Protein AF-D9WMH9-F1 (afdb_monomer)

InterPro domains:
  IPR032675 Leucine-rich repeat domain superfamily [G3DSA:3.80.10.10] (22-137)

Solvent-accessible surface area (backbone atoms only — not comparable to full-atom values): 10742 Å² total; per-residue (Å²): 110,33,69,35,52,49,50,37,50,20,68,75,73,72,50,70,82,86,78,54,70,74,60,33,52,64,37,34,67,50,64,32,57,57,23,68,55,63,50,58,56,75,61,34,38,43,22,29,35,42,38,38,34,18,24,47,33,49,44,64,65,78,30,63,56,23,66,52,26,29,36,42,36,42,31,16,14,39,26,39,44,57,63,39,52,55,47,29,83,41,32,31,36,42,32,44,29,30,17,50,33,32,62,56,65,47,58,79,64,32,91,55,46,43,36,38,34,46,28,15,25,41,49,32,68,60,30,60,71,46,44,48,56,52,40,42,77,73,63,23,48,72,46,61,51,54,72,69,41,32,50,50,15,38,50,35,44,76,73,72,38,79,41,18,30,38,80,57,91,95,45,36,33,41,37,48,30,7,48,89,86,36,91,52,22,83,51,88,56,42,77,49,52,70,68,58,53,55,48,35,64,74,76,40,56,69,57,67,65,65,72,108

Nearest PDB structures (foldseek):
  2wqu-assembly1_A  TM=7.001E-01  e=1.161E-07  Listeria monocytogenes EGD-e
  1h6u-assembly1_A-2  TM=6.706E-01  e=3.200E-07  Listeria monocytogenes
  4aw4-assembly1_A  TM=6.625E-01  e=1.308E-06  Listeria monocytogenes EGD-e
  8h64-assembly2_C  TM=4.748E-01  e=3.245E-05  Listeria monocytogenes EGD-e
  2omu-assembly1_A  TM=3.855E-01  e=2.448E-05  Listeria monocytogenes EGD-e

Organism: NCBI:txid457427

Mean predicted aligned error: 3.15 Å

Secondary structure (DSSP, 8-state):
--HHHHHHHHHHHSSPSPPPHHHHTT--EEEEES-SS-TTGGG-TT-SEEEEES-S-SBPPP-TT-TT--EEEEESS---B-GGGGG-TT--EEE--SS-----GGGGG-TT--EEE-TT----HHIIIIIHHHHHHTT-EEE---HHHHHHHHHHHHTT---EEEEETTEEEEE--STTS-S-TTS--EE--HHHHHHHHHH-HHHHHTT-

Radius of gyration: 17.73 Å; Cα contacts (8 Å, |Δi|>4): 485; chains: 1; bounding box: 48×27×47 Å

pLDDT: mean 95.57, std 3.72, range [78.12, 98.88]

Foldseek 3Di:
DWPQQQVQLCVQQVHGDDDDLVSLCPDQETAGELTADDPPVLSNQNHQYYAYEQYNDLEDDQQLSHQNHAEYAHALAQHAYDLSLLNHQRHAYYHHAWYAHADPVSCVNHPRHAEYEHEQYLHHCCCPVPVQVVCVVVNHHYHYADPLQNVLSVLCVVVVHRWGWGDDPPFIWIFNGHDPPHSHRVPDTDTDHSVRSVVCSPPPSPVVVVSD

Sequence (212 aa):
MEPAIAEAITLEVGHPAPFRDEELDSIMDLVVHHARGSSGLERCKSLRILILSGHGSNKIPDLGGFPALESLTVSDSDVRDIGAVRTAPSLLVLSVERNLVADISPTLECARLTLLDVRGNPLSDMSYREVIPELRDKGVDVQASEEREWALTRALHAAGLPFSYYQYGDHHRLSRPGLTRTDTPEGGHIKITPQELEHLLVTSPSDIEALF

Structure (mmCIF, N/CA/C/O backbone):
data_AF-D9WMH9-F1
#
_entry.id   AF-D9WMH9-F1
#
loop_
_atom_site.group_PDB
_atom_site.id
_atom_site.type_symbol
_atom_site.label_atom_id
_atom_site.label_alt_id
_atom_site.label_comp_id
_atom_site.label_asym_id
_atom_site.label_entity_id
_atom_site.label_seq_id
_atom_site.pdbx_PDB_ins_code
_atom_site.Cartn_x
_atom_site.Cartn_y
_atom_site.Cartn_z
_atom_site.occupancy
_atom_site.B_iso_or_equiv
_atom_site.auth_seq_id
_atom_site.auth_comp_id
_atom_site.auth_asym_id
_atom_site.auth_atom_id
_atom_site.pdbx_PDB_model_num
ATOM 1 N N . MET A 1 1 ? 19.164 11.288 -8.120 1.00 88.38 1 MET A N 1
ATOM 2 C CA . MET A 1 1 ? 18.773 9.930 -7.711 1.00 88.38 1 MET A CA 1
ATOM 3 C C . MET A 1 1 ? 18.679 9.930 -6.207 1.00 88.38 1 MET A C 1
ATOM 5 O O . MET A 1 1 ? 19.516 10.553 -5.562 1.00 88.38 1 MET A O 1
ATOM 9 N N . GLU A 1 2 ? 17.628 9.331 -5.680 1.00 93.88 2 GLU A N 1
ATOM 10 C CA . GLU A 1 2 ? 17.385 9.244 -4.246 1.00 93.88 2 GLU A CA 1
ATOM 11 C C . GLU A 1 2 ? 18.371 8.238 -3.604 1.00 93.88 2 GLU A C 1
ATOM 13 O O . GLU A 1 2 ? 18.717 7.255 -4.267 1.00 93.88 2 GLU A O 1
ATOM 18 N N . PRO A 1 3 ? 18.895 8.491 -2.385 1.00 95.69 3 PRO A N 1
ATOM 19 C CA . PRO A 1 3 ? 19.952 7.661 -1.800 1.00 95.69 3 PRO A CA 1
ATOM 20 C C . PRO A 1 3 ? 19.593 6.188 -1.590 1.00 95.69 3 PRO A C 1
ATOM 22 O O . PRO A 1 3 ? 20.404 5.336 -1.939 1.00 95.69 3 PRO A O 1
ATOM 25 N N . ALA A 1 4 ? 18.401 5.877 -1.077 1.00 95.81 4 ALA A N 1
ATOM 26 C CA . ALA A 1 4 ? 17.983 4.496 -0.849 1.00 95.81 4 ALA A CA 1
ATOM 27 C C . ALA A 1 4 ? 17.737 3.749 -2.168 1.00 95.81 4 ALA A C 1
ATOM 29 O O . ALA A 1 4 ? 18.060 2.570 -2.284 1.00 95.81 4 ALA A O 1
ATOM 30 N N . ILE A 1 5 ? 17.245 4.438 -3.203 1.00 96.88 5 ILE A N 1
ATOM 31 C CA . ILE A 1 5 ? 17.167 3.877 -4.561 1.00 96.88 5 ILE A CA 1
ATOM 32 C C . ILE A 1 5 ? 18.572 3.582 -5.106 1.00 96.88 5 ILE A C 1
ATOM 34 O O . ILE A 1 5 ? 18.798 2.519 -5.679 1.00 96.88 5 ILE A O 1
ATOM 38 N N . ALA A 1 6 ? 19.534 4.493 -4.924 1.00 97.50 6 ALA A N 1
ATOM 39 C CA . ALA A 1 6 ? 20.914 4.267 -5.357 1.00 97.50 6 ALA A CA 1
ATOM 40 C C . ALA A 1 6 ? 21.578 3.106 -4.599 1.00 97.50 6 ALA A C 1
ATOM 42 O O . ALA A 1 6 ? 22.341 2.346 -5.195 1.00 97.50 6 ALA 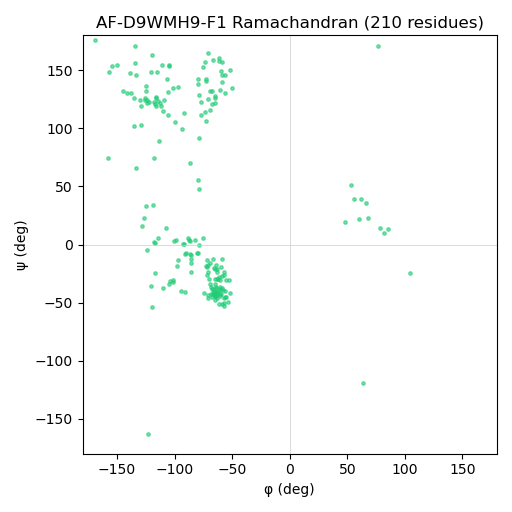A O 1
ATOM 43 N N . GLU A 1 7 ? 21.291 2.957 -3.308 1.00 97.62 7 GLU A N 1
ATOM 44 C CA . GLU A 1 7 ? 21.750 1.835 -2.489 1.00 97.62 7 GLU A CA 1
ATOM 45 C C . GLU A 1 7 ? 21.149 0.510 -2.967 1.00 97.62 7 GLU A C 1
ATOM 47 O O . GLU A 1 7 ? 21.897 -0.430 -3.223 1.00 97.62 7 GLU A O 1
ATOM 52 N N . ALA A 1 8 ? 19.834 0.458 -3.195 1.00 97.81 8 ALA A N 1
ATOM 53 C CA . ALA A 1 8 ? 19.166 -0.722 -3.740 1.00 97.81 8 ALA A CA 1
ATOM 54 C C . ALA A 1 8 ? 19.763 -1.138 -5.094 1.00 97.81 8 ALA A C 1
ATOM 56 O O . ALA A 1 8 ? 20.119 -2.296 -5.288 1.00 97.81 8 ALA A O 1
ATOM 57 N N . ILE A 1 9 ? 19.983 -0.182 -6.004 1.00 98.00 9 ILE A N 1
ATOM 58 C CA . ILE A 1 9 ? 20.642 -0.456 -7.290 1.00 98.00 9 ILE A CA 1
ATOM 59 C C . ILE A 1 9 ? 22.083 -0.939 -7.080 1.00 98.00 9 ILE A C 1
ATOM 61 O O . ILE A 1 9 ? 22.516 -1.863 -7.757 1.00 98.00 9 ILE A O 1
ATOM 65 N N . THR A 1 10 ? 22.826 -0.352 -6.137 1.00 97.81 10 THR A N 1
ATOM 66 C CA . THR A 1 10 ? 24.204 -0.771 -5.818 1.00 97.81 10 THR A CA 1
ATOM 67 C C . THR A 1 10 ? 24.263 -2.236 -5.386 1.00 97.81 10 THR A C 1
ATOM 69 O O . THR A 1 10 ? 25.208 -2.933 -5.752 1.00 97.81 10 THR A O 1
ATOM 72 N N . LEU A 1 11 ? 23.264 -2.710 -4.634 1.00 97.06 11 LEU A N 1
ATOM 73 C CA . LEU A 1 11 ? 23.158 -4.114 -4.231 1.00 97.06 11 LEU A CA 1
ATOM 74 C C . LEU A 1 11 ? 22.899 -5.038 -5.428 1.00 97.06 11 LEU A C 1
ATOM 76 O O . LEU A 1 11 ? 23.500 -6.108 -5.491 1.00 97.06 11 LEU A O 1
ATOM 80 N N . GLU A 1 12 ? 22.081 -4.606 -6.390 1.00 96.88 12 GLU A N 1
ATOM 81 C CA . GLU A 1 12 ? 21.788 -5.372 -7.610 1.00 96.88 12 GLU A CA 1
ATOM 82 C C . GLU A 1 12 ? 22.985 -5.438 -8.574 1.00 96.88 12 GLU A C 1
ATOM 84 O O . GLU A 1 12 ? 23.299 -6.497 -9.118 1.00 96.88 12 GLU A O 1
ATOM 89 N N . VAL A 1 13 ? 23.689 -4.319 -8.785 1.00 96.75 13 VAL A N 1
ATOM 90 C CA . VAL A 1 13 ? 24.751 -4.218 -9.811 1.00 96.75 13 VAL A CA 1
ATOM 91 C C . VAL A 1 13 ? 26.167 -4.428 -9.260 1.00 96.75 13 VAL A C 1
ATOM 93 O O . VAL A 1 13 ? 27.114 -4.622 -10.022 1.00 96.75 13 VAL A O 1
ATOM 96 N N . GLY A 1 14 ? 26.340 -4.401 -7.936 1.00 97.31 14 GLY A N 1
ATOM 97 C CA . GLY A 1 14 ? 27.600 -4.709 -7.250 1.00 97.31 14 GLY A CA 1
ATOM 98 C C . GLY A 1 14 ? 28.625 -3.570 -7.188 1.00 97.31 14 GLY A C 1
ATOM 99 O O . GLY A 1 14 ? 29.767 -3.801 -6.786 1.00 97.31 14 GLY A O 1
ATOM 100 N N . HIS A 1 15 ? 28.260 -2.345 -7.568 1.00 97.38 15 HIS A N 1
ATOM 101 C CA . HIS A 1 15 ? 29.116 -1.163 -7.429 1.00 97.38 15 HIS A CA 1
ATOM 102 C C . HIS A 1 15 ? 28.282 0.107 -7.219 1.00 97.38 15 HIS A C 1
ATOM 104 O O . HIS A 1 15 ? 27.135 0.148 -7.652 1.00 97.38 15 HIS A O 1
ATOM 110 N N . PRO A 1 16 ? 28.825 1.157 -6.572 1.00 97.00 16 PRO A N 1
ATOM 111 C CA . PRO A 1 16 ? 28.112 2.420 -6.419 1.00 97.00 16 PRO A CA 1
ATOM 112 C C . PRO A 1 16 ? 28.006 3.180 -7.748 1.00 97.00 16 PRO A C 1
ATOM 114 O O . PRO A 1 16 ? 28.741 2.911 -8.702 1.00 97.00 16 PRO A O 1
ATOM 117 N N . ALA A 1 17 ? 27.122 4.179 -7.785 1.00 94.06 17 ALA A N 1
ATOM 118 C CA . ALA A 1 17 ? 26.951 5.081 -8.923 1.00 94.06 17 ALA A CA 1
ATOM 119 C C . ALA A 1 17 ? 28.289 5.716 -9.388 1.00 94.06 17 ALA A C 1
ATOM 121 O O . ALA A 1 17 ? 29.163 5.981 -8.555 1.00 94.06 17 ALA A O 1
ATOM 122 N N . PRO A 1 18 ? 28.447 6.050 -10.686 1.00 96.44 18 PRO A N 1
ATOM 123 C CA . PRO A 1 18 ? 27.419 6.086 -11.732 1.00 96.44 18 PRO A CA 1
ATOM 124 C C . PRO A 1 18 ? 27.065 4.709 -12.315 1.00 96.44 18 PRO A C 1
ATOM 126 O O . PRO A 1 18 ? 27.942 3.886 -12.547 1.00 96.44 18 PRO A O 1
ATOM 129 N N . PHE A 1 19 ? 25.776 4.510 -12.602 1.00 97.00 19 PHE A N 1
ATOM 130 C CA . PHE A 1 19 ? 25.240 3.309 -13.257 1.00 97.00 19 PHE A CA 1
ATOM 131 C C . PHE A 1 19 ? 25.069 3.536 -14.759 1.00 97.00 19 PHE A C 1
ATOM 133 O O . PHE A 1 19 ? 24.546 4.584 -15.175 1.00 97.00 19 PHE A O 1
ATOM 140 N N . ARG A 1 20 ? 25.478 2.548 -15.552 1.00 96.94 20 ARG A N 1
ATOM 141 C CA . ARG A 1 20 ? 25.273 2.491 -17.002 1.00 96.94 20 ARG A CA 1
ATOM 142 C C . ARG A 1 20 ? 23.827 2.123 -17.315 1.00 96.94 20 ARG A C 1
ATOM 144 O O . ARG A 1 20 ? 23.169 1.448 -16.529 1.00 96.94 20 ARG A O 1
ATOM 151 N N . ASP A 1 21 ? 23.330 2.556 -18.467 1.00 96.12 21 ASP A N 1
ATOM 152 C CA . ASP A 1 21 ? 21.940 2.282 -18.841 1.00 96.12 21 ASP A CA 1
ATOM 153 C C . ASP A 1 21 ? 21.704 0.777 -19.044 1.00 96.12 21 ASP A C 1
ATOM 155 O O . ASP A 1 21 ? 20.674 0.273 -18.615 1.00 96.12 21 ASP A O 1
ATOM 159 N N . GLU A 1 22 ? 22.694 0.028 -19.549 1.00 96.38 22 GLU A N 1
ATOM 160 C CA . GLU A 1 22 ? 22.579 -1.431 -19.692 1.00 96.38 22 GLU A CA 1
ATOM 161 C C . GLU A 1 22 ? 22.453 -2.157 -18.344 1.00 96.38 22 GLU A C 1
ATOM 163 O O . GLU A 1 22 ? 21.831 -3.214 -18.267 1.00 96.38 22 GLU A O 1
ATOM 168 N N . GLU A 1 23 ? 23.042 -1.603 -17.278 1.00 97.75 23 GLU A N 1
ATOM 169 C CA . GLU A 1 23 ? 22.914 -2.149 -15.922 1.00 97.75 23 GLU A CA 1
ATOM 170 C C . GLU A 1 23 ? 21.495 -1.919 -15.401 1.00 97.75 23 GLU A C 1
ATOM 172 O O . GLU A 1 23 ? 20.857 -2.851 -14.921 1.00 97.75 23 GLU A O 1
ATOM 177 N N . LEU A 1 24 ? 20.962 -0.708 -15.566 1.00 97.19 24 LEU A N 1
ATOM 178 C CA . LEU A 1 24 ? 19.613 -0.356 -15.115 1.00 97.19 24 LEU A CA 1
ATOM 179 C C . LEU A 1 24 ? 18.520 -1.076 -15.912 1.00 97.19 24 LEU A C 1
ATOM 181 O O . LEU A 1 24 ? 17.522 -1.503 -15.335 1.00 97.19 24 LEU A O 1
ATOM 185 N N . ASP A 1 25 ? 18.729 -1.265 -17.215 1.00 95.69 25 ASP A N 1
ATOM 186 C CA . ASP A 1 25 ? 17.828 -2.018 -18.089 1.00 95.69 25 ASP A CA 1
ATOM 187 C C . ASP A 1 25 ? 17.830 -3.525 -17.774 1.00 95.69 25 ASP A C 1
ATOM 189 O O . ASP A 1 25 ? 16.917 -4.238 -18.196 1.00 95.69 25 ASP A O 1
ATOM 193 N N . SER A 1 26 ? 18.821 -4.024 -17.028 1.00 96.56 26 SER A N 1
ATOM 194 C CA . SER A 1 26 ? 18.867 -5.422 -16.581 1.00 96.56 26 SER A CA 1
ATOM 195 C C . SER A 1 26 ? 18.094 -5.682 -15.281 1.00 96.56 26 SER A C 1
ATOM 197 O O . SER A 1 26 ? 17.771 -6.834 -14.991 1.00 96.56 26 SER A O 1
ATOM 199 N N . ILE A 1 27 ? 17.754 -4.631 -14.524 1.00 97.94 27 ILE A N 1
ATOM 200 C CA . ILE A 1 27 ? 17.050 -4.745 -13.242 1.00 97.94 27 ILE A CA 1
ATOM 201 C C . ILE A 1 27 ? 15.566 -5.014 -13.502 1.00 97.94 27 ILE A C 1
ATOM 203 O O . ILE A 1 27 ? 14.832 -4.150 -13.988 1.00 97.94 27 ILE A O 1
ATOM 207 N N . MET A 1 28 ? 15.124 -6.224 -13.160 1.00 97.94 28 MET A N 1
ATOM 208 C CA . MET A 1 28 ? 13.718 -6.637 -13.253 1.00 97.94 28 MET A CA 1
ATOM 209 C C . MET A 1 28 ? 13.013 -6.599 -11.900 1.00 97.94 28 MET A C 1
ATOM 211 O O . MET A 1 28 ? 11.823 -6.302 -11.847 1.00 97.94 28 MET A O 1
ATOM 215 N N . ASP A 1 29 ? 13.743 -6.839 -10.819 1.00 98.25 29 ASP A N 1
ATOM 216 C CA . ASP A 1 29 ? 13.200 -6.872 -9.470 1.00 98.25 29 ASP A CA 1
ATOM 217 C C . ASP A 1 29 ? 13.998 -5.888 -8.617 1.00 98.25 29 ASP A C 1
ATOM 219 O O . ASP A 1 29 ? 15.226 -5.867 -8.678 1.00 98.25 29 ASP A O 1
ATOM 223 N N . LEU A 1 30 ? 13.313 -5.036 -7.857 1.00 98.19 30 LEU A N 1
ATOM 224 C CA . LEU A 1 30 ? 13.978 -4.067 -6.990 1.00 98.19 30 LEU A CA 1
ATOM 225 C C . LEU A 1 30 ? 13.233 -3.924 -5.669 1.00 98.19 30 LEU A C 1
ATOM 227 O O . LEU A 1 30 ? 12.020 -3.699 -5.635 1.00 98.19 30 LEU A O 1
ATOM 231 N N . VAL A 1 31 ? 13.988 -4.016 -4.578 1.00 97.81 31 VAL A N 1
ATOM 232 C CA . VAL A 1 31 ? 13.499 -3.794 -3.218 1.00 97.81 31 VAL A CA 1
ATOM 233 C C . VAL A 1 31 ? 14.156 -2.538 -2.667 1.00 97.81 31 VAL A C 1
ATOM 235 O O . VAL A 1 31 ? 15.378 -2.450 -2.595 1.00 97.81 31 VAL A O 1
ATOM 238 N N . VAL A 1 32 ? 13.343 -1.559 -2.282 1.00 96.62 32 VAL A N 1
ATOM 239 C CA . VAL A 1 32 ? 13.803 -0.276 -1.751 1.00 96.62 32 VAL A CA 1
ATOM 240 C C . VAL A 1 32 ? 13.183 -0.049 -0.380 1.00 96.62 32 VAL A C 1
ATOM 242 O O . VAL A 1 32 ? 11.960 -0.029 -0.222 1.00 96.62 32 VAL A O 1
ATOM 245 N N . HIS A 1 33 ? 14.037 0.173 0.610 1.00 95.25 33 HIS A N 1
ATOM 246 C CA . HIS A 1 33 ? 13.634 0.504 1.971 1.00 95.25 33 HIS A CA 1
ATOM 247 C C . HIS A 1 33 ? 13.910 1.979 2.255 1.00 95.25 33 HIS A C 1
ATOM 249 O O . HIS A 1 33 ? 14.908 2.521 1.793 1.00 95.25 33 HIS A O 1
ATOM 255 N N . HIS A 1 34 ? 13.027 2.639 3.003 1.00 93.94 34 HIS A N 1
ATOM 256 C CA . HIS A 1 34 ? 13.264 3.970 3.582 1.00 93.94 34 HIS A CA 1
ATOM 257 C C . HIS A 1 34 ? 13.546 5.097 2.572 1.00 93.94 34 HIS A C 1
ATOM 259 O O . HIS A 1 34 ? 14.092 6.143 2.930 1.00 93.94 34 HIS A O 1
ATOM 265 N N . ALA A 1 35 ? 13.135 4.928 1.311 1.00 92.88 35 ALA A N 1
ATOM 266 C CA . ALA A 1 35 ? 13.283 5.970 0.298 1.00 92.88 35 ALA A CA 1
ATOM 267 C C . ALA A 1 35 ? 12.379 7.171 0.602 1.00 92.88 35 ALA A C 1
ATOM 269 O O . ALA A 1 35 ? 11.180 7.018 0.829 1.00 92.88 35 ALA A O 1
ATOM 270 N N . ARG A 1 36 ? 12.916 8.393 0.542 1.00 90.25 36 ARG A N 1
ATOM 271 C CA . ARG A 1 36 ? 12.138 9.632 0.784 1.00 90.25 36 ARG A CA 1
ATOM 272 C C . ARG A 1 36 ? 11.444 10.178 -0.466 1.00 90.25 36 ARG A C 1
ATOM 274 O O . ARG A 1 36 ? 10.656 11.115 -0.379 1.00 90.25 36 ARG A O 1
ATOM 281 N N . GLY A 1 37 ? 11.732 9.600 -1.626 1.00 89.88 37 GLY A N 1
ATOM 282 C CA . GLY A 1 37 ? 11.115 9.937 -2.902 1.00 89.88 37 GLY A CA 1
ATOM 283 C C . GLY A 1 37 ? 11.471 8.914 -3.973 1.00 89.88 37 GLY A C 1
ATOM 284 O O . GLY A 1 37 ? 12.250 7.999 -3.733 1.00 89.88 37 GLY A O 1
ATOM 285 N N . SER A 1 38 ? 10.909 9.067 -5.168 1.00 91.50 38 SER A N 1
ATOM 286 C CA . SER A 1 38 ? 11.005 8.066 -6.237 1.00 91.50 38 SER A CA 1
ATOM 287 C C . SER A 1 38 ? 12.072 8.365 -7.299 1.00 91.50 38 SER A C 1
ATOM 289 O O . SER A 1 38 ? 12.158 7.648 -8.291 1.00 91.50 38 SER A O 1
ATOM 291 N N . SER A 1 39 ? 12.869 9.431 -7.140 1.00 93.75 39 SER A N 1
ATOM 292 C CA . SER A 1 39 ? 13.793 9.874 -8.196 1.00 93.75 39 SER A CA 1
ATOM 293 C C . SER A 1 39 ? 14.887 8.841 -8.477 1.00 93.75 39 SER A C 1
ATOM 295 O O . SER A 1 39 ? 15.643 8.467 -7.577 1.00 93.75 39 SER A O 1
ATOM 297 N N . GLY A 1 40 ? 15.034 8.450 -9.736 1.00 92.75 40 GLY A N 1
ATOM 298 C CA . GLY A 1 40 ? 15.937 7.402 -10.194 1.00 92.75 40 GLY A CA 1
ATOM 299 C C . GLY A 1 40 ? 15.226 6.101 -10.550 1.00 92.75 40 GLY A C 1
ATOM 300 O O . GLY A 1 40 ? 15.755 5.382 -11.396 1.00 92.75 40 GLY A O 1
ATOM 301 N N . LEU A 1 41 ? 14.038 5.824 -9.989 1.00 95.00 41 LEU A N 1
ATOM 302 C CA . LEU A 1 41 ? 13.262 4.640 -10.374 1.00 95.00 41 LEU A CA 1
ATOM 303 C C . LEU A 1 41 ? 12.907 4.688 -11.859 1.00 95.00 41 LEU A C 1
ATOM 305 O O . LEU A 1 41 ? 12.990 3.664 -12.518 1.00 95.00 41 LEU A O 1
ATOM 309 N N . GLU A 1 42 ? 12.614 5.866 -12.421 1.00 93.44 42 GLU A N 1
ATOM 310 C CA . GLU A 1 42 ? 12.245 6.045 -13.835 1.00 93.44 42 GLU A CA 1
ATOM 311 C C . GLU A 1 42 ? 13.306 5.569 -14.844 1.00 93.44 42 GLU A C 1
ATOM 313 O O . GLU A 1 42 ? 13.028 5.470 -16.042 1.00 93.44 42 GLU A O 1
ATOM 318 N N . ARG A 1 43 ? 14.532 5.294 -14.379 1.00 94.94 43 ARG A N 1
ATOM 319 C CA . ARG A 1 43 ? 15.603 4.731 -15.206 1.00 94.9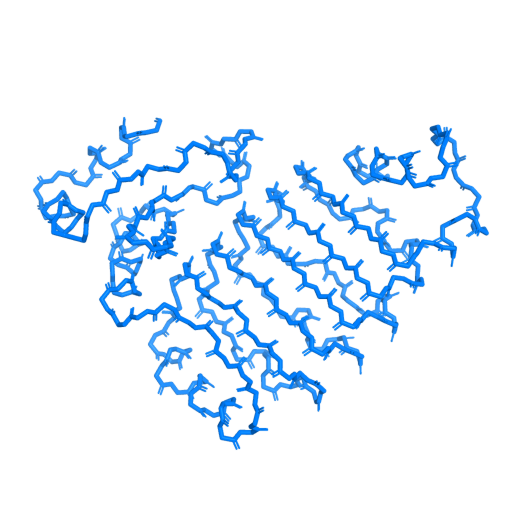4 43 ARG A CA 1
ATOM 320 C C . ARG A 1 43 ? 15.559 3.203 -15.287 1.00 94.94 43 ARG A C 1
ATOM 322 O O . ARG A 1 43 ? 16.051 2.667 -16.271 1.00 94.94 43 ARG A O 1
ATOM 329 N N . CYS A 1 44 ? 14.957 2.512 -14.320 1.00 96.25 44 CYS A N 1
ATOM 330 C CA . CYS A 1 44 ? 14.843 1.051 -14.293 1.00 96.25 44 CYS A CA 1
ATOM 331 C C . CYS A 1 44 ? 13.599 0.600 -15.079 1.00 96.25 44 CYS A C 1
ATOM 333 O O . CYS A 1 44 ? 12.589 0.186 -14.514 1.00 96.25 44 CYS A O 1
ATOM 335 N N . LYS A 1 45 ? 13.626 0.739 -16.408 1.00 95.25 45 LYS A N 1
ATOM 336 C CA . LYS A 1 45 ? 12.432 0.567 -17.266 1.00 95.25 45 LYS A CA 1
ATOM 337 C C . LYS A 1 45 ? 11.971 -0.883 -17.415 1.00 95.25 45 LYS A C 1
ATOM 339 O O . LYS A 1 45 ? 10.824 -1.124 -17.794 1.00 95.25 45 LYS A O 1
ATOM 344 N N . SER A 1 46 ? 12.858 -1.829 -17.121 1.00 97.50 46 SER A N 1
ATOM 345 C CA . SER A 1 46 ? 12.609 -3.269 -17.217 1.00 97.50 46 SER A CA 1
ATOM 346 C C . SER A 1 46 ? 11.993 -3.874 -15.955 1.00 97.50 46 SER A C 1
ATOM 348 O O . SER A 1 46 ? 11.805 -5.090 -15.909 1.00 97.50 46 SER A O 1
ATOM 350 N N . LEU A 1 47 ? 11.664 -3.053 -14.948 1.00 98.31 47 LEU A N 1
ATOM 351 C CA . LEU A 1 47 ? 11.065 -3.530 -13.706 1.00 98.31 47 LEU A CA 1
ATOM 352 C C . LEU A 1 47 ? 9.770 -4.308 -13.965 1.00 98.31 47 LEU A C 1
ATOM 354 O O . LEU A 1 47 ? 8.857 -3.838 -14.645 1.00 98.31 47 LEU A O 1
ATOM 358 N N . ARG A 1 48 ? 9.708 -5.488 -13.356 1.00 98.50 48 ARG A N 1
ATOM 359 C CA . ARG A 1 48 ? 8.568 -6.400 -13.260 1.00 98.50 48 ARG A CA 1
ATOM 360 C C . ARG A 1 48 ? 8.034 -6.455 -11.837 1.00 98.50 48 ARG A C 1
ATOM 362 O O . ARG A 1 48 ? 6.816 -6.486 -11.660 1.00 98.50 48 ARG A O 1
ATOM 369 N N . ILE A 1 49 ? 8.924 -6.413 -10.845 1.00 98.69 49 ILE A N 1
ATOM 370 C CA . ILE A 1 49 ? 8.576 -6.399 -9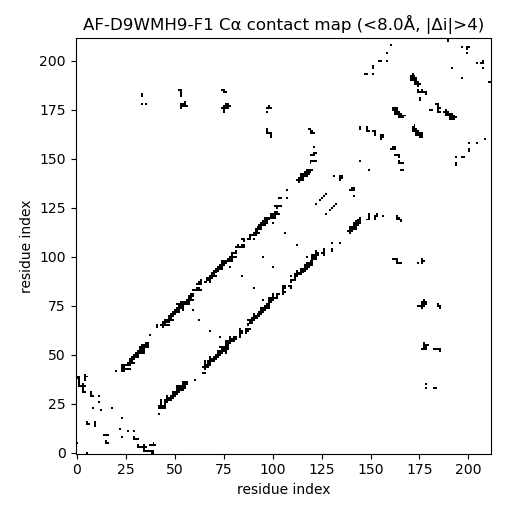.425 1.00 98.69 49 ILE A CA 1
ATOM 371 C C . ILE A 1 49 ? 9.236 -5.196 -8.755 1.00 98.69 49 ILE A C 1
ATOM 373 O O . ILE A 1 49 ? 10.451 -5.017 -8.810 1.00 98.69 49 ILE A O 1
ATOM 377 N N . LEU A 1 50 ? 8.428 -4.381 -8.082 1.00 98.38 50 LEU A N 1
ATOM 378 C CA . LEU A 1 50 ? 8.908 -3.285 -7.248 1.00 98.38 50 LEU A CA 1
ATOM 379 C C . LEU A 1 50 ? 8.328 -3.420 -5.842 1.00 98.38 50 LEU A C 1
ATOM 381 O O . LEU A 1 50 ? 7.109 -3.457 -5.667 1.00 98.38 50 LEU A O 1
ATOM 385 N N . ILE A 1 51 ? 9.207 -3.465 -4.844 1.00 98.12 51 ILE A N 1
ATOM 386 C CA . ILE A 1 51 ? 8.836 -3.467 -3.429 1.00 98.12 51 ILE A CA 1
ATOM 387 C C . ILE A 1 51 ? 9.390 -2.198 -2.789 1.00 98.12 51 ILE A C 1
ATOM 389 O O . ILE A 1 51 ? 10.598 -1.981 -2.769 1.00 98.12 51 ILE A O 1
ATOM 393 N N . LEU A 1 52 ? 8.500 -1.370 -2.253 1.00 96.69 52 LEU A N 1
ATOM 394 C CA . LEU A 1 52 ? 8.822 -0.178 -1.480 1.00 96.69 52 LEU A CA 1
ATOM 395 C C . LEU A 1 52 ? 8.344 -0.390 -0.043 1.00 96.69 52 LEU A C 1
ATOM 397 O O . LEU A 1 52 ? 7.163 -0.636 0.187 1.00 96.69 52 LEU A O 1
ATOM 401 N N . SER A 1 53 ? 9.238 -0.271 0.932 1.00 95.25 53 SER A N 1
ATOM 402 C CA . SER A 1 53 ? 8.873 -0.331 2.351 1.00 95.25 53 SER A CA 1
ATOM 403 C C . SER A 1 53 ? 9.358 0.915 3.066 1.00 95.25 53 SER A C 1
ATOM 405 O O . SER A 1 53 ? 10.489 1.350 2.853 1.00 95.25 53 SER A O 1
ATOM 407 N N . GLY A 1 54 ? 8.519 1.492 3.923 1.00 90.31 54 GLY A N 1
ATOM 408 C CA . GLY A 1 54 ? 8.881 2.708 4.644 1.00 90.31 54 GLY A CA 1
ATOM 409 C C . GLY A 1 54 ? 9.152 3.893 3.727 1.00 90.31 54 GLY A C 1
ATOM 410 O O . GLY A 1 54 ? 10.087 4.648 3.950 1.00 90.31 54 GLY A O 1
ATOM 411 N N . HIS A 1 55 ? 8.380 4.053 2.659 1.00 86.75 55 HIS A N 1
ATOM 412 C CA . HIS A 1 55 ? 8.532 5.161 1.731 1.00 86.75 55 HIS A CA 1
ATOM 413 C C . HIS A 1 55 ? 8.040 6.476 2.361 1.00 86.75 55 HIS A C 1
ATOM 415 O O . HIS A 1 55 ? 7.038 6.519 3.070 1.00 86.75 55 HIS A O 1
ATOM 421 N N . GLY A 1 56 ? 8.754 7.573 2.111 1.00 84.12 56 GLY A N 1
ATOM 422 C CA . GLY A 1 56 ? 8.441 8.905 2.643 1.00 84.12 56 GLY A CA 1
ATOM 423 C C . GLY A 1 56 ? 7.484 9.734 1.781 1.00 84.12 56 GLY A C 1
ATOM 424 O O . GLY A 1 56 ? 7.282 10.912 2.071 1.00 84.12 56 GLY A O 1
ATOM 425 N N . SER A 1 57 ? 6.935 9.162 0.706 1.00 88.00 57 SER A N 1
ATOM 426 C CA . SER A 1 57 ? 6.002 9.839 -0.200 1.00 88.00 57 SER A CA 1
ATOM 427 C C . SER A 1 57 ? 4.569 9.409 0.086 1.00 88.00 57 SER A C 1
ATOM 429 O O . SER A 1 57 ? 4.271 8.223 0.144 1.00 88.00 57 SER A O 1
ATOM 431 N N . ASN A 1 58 ? 3.650 10.373 0.143 1.00 91.88 58 ASN A N 1
ATOM 432 C CA . ASN A 1 58 ? 2.218 10.115 0.319 1.00 91.88 58 ASN A CA 1
ATOM 433 C C . ASN A 1 58 ? 1.510 9.588 -0.945 1.00 91.88 58 ASN A C 1
ATOM 435 O O . ASN A 1 58 ? 0.285 9.450 -0.961 1.00 91.88 58 ASN A O 1
ATOM 439 N N . LYS A 1 59 ? 2.266 9.317 -2.005 1.00 94.94 59 LYS A N 1
ATOM 440 C CA . LYS A 1 59 ? 1.792 8.766 -3.271 1.00 94.94 59 LYS A CA 1
ATOM 441 C C . LYS A 1 59 ? 2.764 7.715 -3.776 1.00 94.94 59 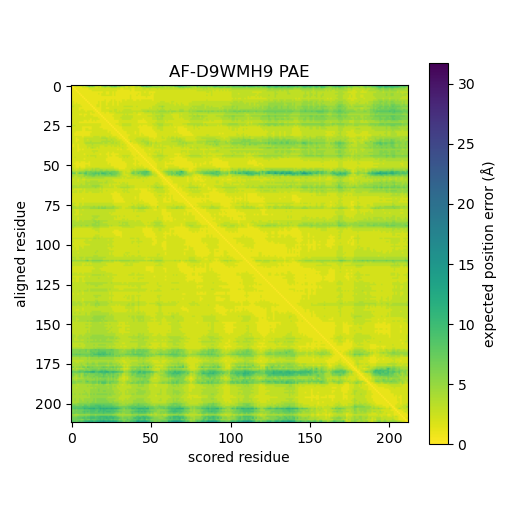LYS A C 1
ATOM 443 O O . LYS A 1 59 ? 3.976 7.851 -3.576 1.00 94.94 59 LYS A O 1
ATOM 448 N N . ILE A 1 60 ? 2.233 6.714 -4.467 1.00 95.25 60 ILE A N 1
ATOM 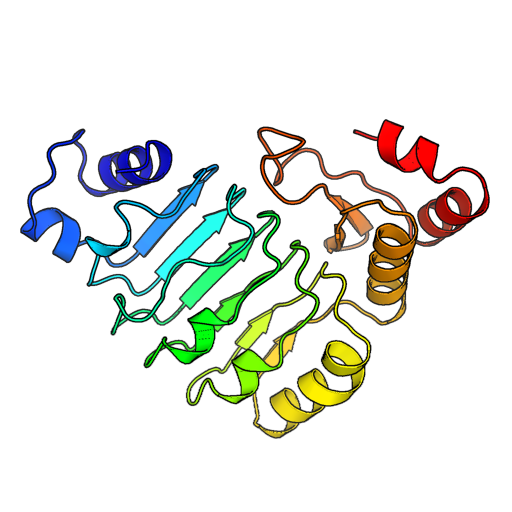449 C CA . ILE A 1 60 ? 3.062 5.746 -5.191 1.00 95.25 60 ILE A CA 1
ATOM 450 C C . ILE A 1 60 ? 3.799 6.432 -6.365 1.00 95.25 60 ILE A C 1
ATOM 452 O O . ILE A 1 60 ? 3.367 7.501 -6.816 1.00 95.25 60 ILE A O 1
ATOM 456 N N . PRO A 1 61 ? 4.904 5.853 -6.873 1.00 93.12 61 PRO A N 1
ATOM 457 C CA . PRO A 1 61 ? 5.580 6.363 -8.064 1.00 93.12 61 PRO A CA 1
ATOM 458 C C . PRO A 1 61 ? 4.660 6.398 -9.292 1.00 93.12 61 PRO A C 1
ATOM 460 O O . PRO A 1 61 ? 3.692 5.644 -9.374 1.00 93.12 61 PRO A O 1
ATOM 463 N N . ASP A 1 62 ? 4.988 7.242 -10.274 1.00 93.25 62 ASP A N 1
ATOM 464 C CA . ASP A 1 62 ? 4.333 7.172 -11.583 1.00 93.25 62 ASP A CA 1
ATOM 465 C C . ASP A 1 62 ? 4.680 5.842 -12.258 1.00 93.25 62 ASP A C 1
ATOM 467 O O . ASP A 1 62 ? 5.856 5.529 -12.454 1.00 93.25 62 ASP A O 1
ATOM 471 N N . LEU A 1 63 ? 3.654 5.060 -12.596 1.00 95.25 63 LEU A N 1
ATOM 472 C CA . LEU A 1 63 ? 3.821 3.721 -13.142 1.00 95.25 63 LEU A CA 1
ATOM 473 C C . LEU A 1 63 ? 3.885 3.686 -14.673 1.00 95.25 63 LEU A C 1
ATOM 475 O O . LEU A 1 63 ? 4.244 2.658 -15.246 1.00 95.25 63 LEU A O 1
ATOM 479 N N . GLY A 1 64 ? 3.622 4.811 -15.349 1.00 92.06 64 GLY A N 1
ATOM 480 C CA . GLY A 1 64 ? 3.634 4.891 -16.814 1.00 92.06 64 GLY A CA 1
ATOM 481 C C . GLY A 1 64 ? 5.019 4.667 -17.433 1.00 92.06 64 GLY A C 1
ATOM 482 O O . GLY A 1 64 ? 5.125 4.307 -18.604 1.00 92.06 64 GLY A O 1
ATOM 483 N N . GLY A 1 65 ? 6.084 4.844 -16.643 1.00 92.19 65 GLY A N 1
ATOM 484 C CA . GLY A 1 65 ? 7.466 4.555 -17.033 1.00 92.19 65 GLY A CA 1
ATOM 485 C C . GLY A 1 65 ? 7.867 3.078 -16.943 1.00 92.19 65 GLY A C 1
ATOM 486 O O . GLY A 1 65 ? 8.955 2.738 -17.405 1.00 92.19 65 GLY A O 1
ATOM 487 N N . PHE A 1 66 ? 7.012 2.207 -16.389 1.00 96.31 66 PHE A N 1
ATOM 488 C CA . PHE A 1 66 ? 7.299 0.785 -16.164 1.00 96.31 66 PHE A CA 1
ATOM 489 C C . PHE A 1 66 ? 6.333 -0.108 -16.957 1.00 96.31 66 PHE A C 1
ATOM 491 O O . PHE A 1 66 ? 5.421 -0.718 -16.393 1.00 96.31 66 PHE A O 1
ATOM 498 N N . PRO A 1 67 ? 6.500 -0.213 -18.288 1.00 95.62 67 PRO A N 1
ATOM 499 C CA . PRO A 1 67 ? 5.558 -0.937 -19.141 1.00 95.62 67 PRO A CA 1
ATOM 500 C C . PRO A 1 67 ? 5.474 -2.440 -18.824 1.00 95.62 67 PRO A C 1
ATOM 502 O O . PRO A 1 67 ? 4.479 -3.081 -19.169 1.00 95.62 67 PRO A O 1
ATOM 505 N N . ALA A 1 68 ? 6.501 -2.997 -18.177 1.00 97.50 68 ALA A N 1
ATOM 506 C CA . ALA A 1 68 ? 6.593 -4.405 -17.802 1.00 97.50 68 ALA A CA 1
ATOM 507 C C . ALA A 1 68 ? 6.263 -4.683 -16.323 1.00 97.50 68 ALA A C 1
ATOM 509 O O . ALA A 1 68 ? 6.356 -5.838 -15.913 1.00 97.50 68 ALA A O 1
ATOM 510 N N . LEU A 1 69 ? 5.871 -3.675 -15.529 1.00 98.38 69 LEU A N 1
ATOM 511 C CA . LEU A 1 69 ? 5.620 -3.865 -14.098 1.00 98.38 69 LEU A CA 1
ATOM 512 C C . LEU A 1 69 ? 4.370 -4.720 -13.882 1.00 98.38 69 LEU A C 1
ATOM 514 O O . LEU A 1 69 ? 3.259 -4.319 -14.227 1.00 98.38 69 LEU A O 1
ATOM 518 N N . GLU A 1 70 ? 4.570 -5.897 -13.299 1.00 98.62 70 GLU A N 1
ATOM 519 C CA . GLU A 1 70 ? 3.533 -6.890 -13.022 1.00 98.62 70 GLU A CA 1
ATOM 520 C C . GLU A 1 70 ? 3.108 -6.856 -11.550 1.00 98.62 70 GLU A C 1
ATOM 522 O O . GLU A 1 70 ? 1.937 -7.096 -11.250 1.00 98.62 70 GLU A O 1
ATOM 527 N N . SER A 1 71 ? 4.027 -6.526 -10.639 1.00 98.75 71 SER A N 1
ATOM 528 C CA . SER A 1 71 ? 3.779 -6.509 -9.198 1.00 98.75 71 SER A CA 1
ATOM 529 C C . SER A 1 71 ? 4.345 -5.257 -8.541 1.00 98.75 71 SER A C 1
ATOM 531 O O . SER A 1 71 ? 5.541 -4.977 -8.638 1.00 98.75 71 SER A O 1
ATOM 533 N N . LEU A 1 72 ? 3.491 -4.543 -7.809 1.00 98.62 72 LEU A N 1
ATOM 534 C CA . LEU A 1 72 ? 3.879 -3.425 -6.956 1.00 98.62 72 LEU A CA 1
ATOM 535 C C . LEU A 1 72 ? 3.444 -3.696 -5.518 1.00 98.62 72 LEU A C 1
ATOM 537 O O . LEU A 1 72 ? 2.252 -3.838 -5.245 1.00 98.62 72 LEU A O 1
ATOM 541 N N . THR A 1 73 ? 4.405 -3.681 -4.601 1.00 98.62 73 THR A N 1
ATOM 542 C CA . THR A 1 73 ? 4.152 -3.676 -3.159 1.00 98.62 73 THR A CA 1
ATOM 543 C C . THR A 1 73 ? 4.670 -2.373 -2.578 1.00 98.62 73 THR A C 1
ATOM 545 O O . THR A 1 73 ? 5.837 -2.037 -2.756 1.00 98.62 73 THR A O 1
ATOM 548 N N . VAL A 1 74 ? 3.818 -1.641 -1.869 1.00 97.75 74 VAL A N 1
ATOM 549 C CA . VAL A 1 74 ? 4.192 -0.445 -1.115 1.00 97.75 74 VAL A CA 1
ATOM 550 C C . VAL A 1 74 ? 3.651 -0.597 0.298 1.00 97.75 74 VAL A C 1
ATOM 552 O O . VAL A 1 74 ? 2.457 -0.425 0.503 1.00 97.75 74 VAL A O 1
ATOM 555 N N . SER A 1 75 ? 4.488 -0.925 1.277 1.00 96.75 75 SER A N 1
ATOM 556 C CA . SER A 1 75 ? 4.047 -1.193 2.654 1.00 96.75 75 SER A CA 1
ATOM 557 C C . SER A 1 75 ? 4.589 -0.175 3.647 1.00 96.75 75 SER A C 1
ATOM 559 O O . SER A 1 75 ? 5.689 0.352 3.470 1.00 96.75 75 SER A O 1
ATOM 561 N N . ASP A 1 76 ? 3.827 0.111 4.703 1.00 95.56 76 ASP A N 1
ATOM 562 C CA . ASP A 1 76 ? 4.283 0.933 5.835 1.00 95.56 76 ASP A CA 1
ATOM 563 C C . ASP A 1 76 ? 4.796 2.328 5.400 1.00 95.56 76 ASP A C 1
ATOM 565 O O . ASP A 1 76 ? 5.796 2.823 5.909 1.00 95.56 76 ASP A O 1
ATOM 569 N N . SER A 1 77 ? 4.132 2.973 4.430 1.00 91.81 77 SER A N 1
ATOM 570 C CA . SER A 1 77 ? 4.708 4.049 3.595 1.00 91.81 77 SER A CA 1
ATOM 571 C C . SER A 1 77 ? 3.913 5.373 3.533 1.00 91.81 77 SER A C 1
ATOM 573 O O . SER A 1 77 ? 4.065 6.129 2.581 1.00 91.81 77 SER A O 1
ATOM 575 N N . ASP A 1 78 ? 3.050 5.689 4.508 1.00 92.25 78 ASP A N 1
ATOM 576 C CA . ASP A 1 78 ? 2.214 6.922 4.553 1.00 92.25 78 ASP A CA 1
ATOM 577 C C . ASP A 1 78 ? 1.455 7.250 3.238 1.00 92.25 78 ASP A C 1
ATOM 579 O O . ASP A 1 78 ? 1.010 8.384 3.006 1.00 92.25 78 ASP A O 1
ATOM 583 N N . VAL A 1 79 ? 1.276 6.253 2.361 1.00 96.38 79 VAL A N 1
ATOM 584 C CA . VAL A 1 79 ? 0.648 6.428 1.051 1.00 96.38 79 VAL A CA 1
ATOM 585 C C . VAL A 1 79 ? -0.832 6.714 1.239 1.00 96.38 79 VAL A C 1
ATOM 587 O O . VAL A 1 79 ? -1.528 6.017 1.972 1.00 96.38 79 VAL A O 1
ATOM 590 N N . ARG A 1 80 ? -1.316 7.746 0.554 1.00 97.06 80 ARG A N 1
ATOM 591 C CA . ARG A 1 80 ? -2.719 8.175 0.526 1.00 97.06 80 ARG A CA 1
ATOM 592 C C . ARG A 1 80 ? -3.289 8.144 -0.884 1.00 97.06 80 ARG A C 1
ATOM 594 O O . ARG A 1 80 ? -4.461 7.825 -1.051 1.00 97.06 80 ARG A O 1
ATOM 601 N N . ASP A 1 81 ? -2.461 8.480 -1.872 1.00 97.56 81 ASP A N 1
ATOM 602 C CA . ASP A 1 81 ? -2.847 8.565 -3.277 1.00 97.56 81 ASP A CA 1
ATOM 603 C C . ASP A 1 81 ? -2.211 7.430 -4.089 1.00 97.56 81 ASP A C 1
ATOM 605 O O . ASP A 1 81 ? -0.990 7.350 -4.256 1.00 97.56 81 ASP A O 1
ATOM 609 N N . ILE A 1 82 ? -3.068 6.554 -4.607 1.00 98.19 82 ILE A N 1
ATOM 610 C CA . ILE A 1 82 ? -2.685 5.457 -5.497 1.00 98.19 82 ILE A CA 1
ATOM 611 C C . ILE A 1 82 ? -3.122 5.709 -6.945 1.00 98.19 82 ILE A C 1
ATOM 613 O O . ILE A 1 82 ? -3.101 4.797 -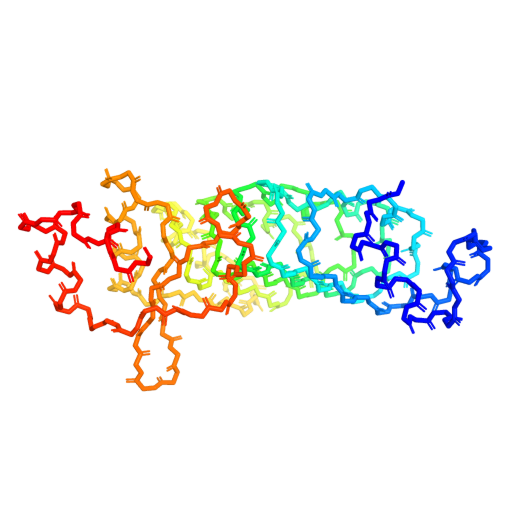7.756 1.00 98.19 82 ILE A O 1
ATOM 617 N N . GLY A 1 83 ? -3.515 6.928 -7.321 1.00 97.69 83 GLY A N 1
ATOM 618 C CA . GLY A 1 83 ? -4.085 7.237 -8.635 1.00 97.69 83 GLY A CA 1
ATOM 619 C C . GLY A 1 83 ? -3.199 6.875 -9.833 1.00 97.69 83 GLY A C 1
ATOM 620 O O . GLY A 1 83 ? -3.717 6.631 -10.922 1.00 97.69 83 GLY A O 1
ATOM 621 N N . ALA A 1 84 ? -1.880 6.785 -9.642 1.00 96.62 84 ALA A N 1
ATOM 622 C CA . ALA A 1 84 ? -0.948 6.348 -10.681 1.00 96.62 84 ALA A CA 1
ATOM 623 C C . ALA A 1 84 ? -1.126 4.871 -11.093 1.00 96.62 84 ALA A C 1
ATOM 625 O O . ALA A 1 84 ? -0.642 4.485 -12.148 1.00 96.62 84 ALA A O 1
ATOM 626 N N . VAL A 1 85 ? -1.879 4.047 -10.349 1.00 97.69 85 VAL A N 1
ATOM 627 C CA . VAL A 1 85 ? -2.187 2.658 -10.761 1.00 97.69 85 VAL A CA 1
ATOM 628 C C . VAL A 1 85 ? -2.903 2.581 -12.109 1.00 97.69 85 VAL A C 1
ATOM 630 O O . VAL A 1 85 ? -2.736 1.608 -12.840 1.00 97.69 85 VAL A O 1
ATOM 633 N N . ARG A 1 86 ? -3.641 3.635 -12.482 1.00 95.69 86 ARG A N 1
ATOM 634 C CA . ARG A 1 86 ? -4.328 3.736 -13.779 1.00 95.69 86 ARG A CA 1
ATOM 635 C C . ARG A 1 86 ? -3.367 3.752 -14.965 1.00 95.69 86 ARG A C 1
ATOM 637 O O . ARG A 1 86 ? -3.769 3.436 -16.079 1.00 95.69 86 ARG A O 1
ATOM 644 N N . THR A 1 87 ? -2.110 4.146 -14.748 1.00 95.00 87 THR A N 1
ATOM 645 C CA . THR A 1 87 ? -1.104 4.250 -15.812 1.00 95.00 87 THR A CA 1
ATOM 646 C C . THR A 1 87 ? -0.280 2.977 -15.981 1.00 95.00 87 THR A C 1
ATOM 648 O O . THR A 1 87 ? 0.571 2.947 -16.864 1.00 95.00 87 THR A O 1
ATOM 651 N N . ALA A 1 88 ? -0.533 1.923 -15.193 1.00 95.75 88 ALA A N 1
ATOM 652 C CA . ALA A 1 88 ? 0.238 0.681 -15.213 1.00 95.75 88 ALA A CA 1
ATOM 653 C C . ALA A 1 88 ? -0.392 -0.369 -16.157 1.00 95.75 88 ALA A C 1
ATOM 655 O O . ALA A 1 88 ? -1.329 -1.071 -15.767 1.00 95.75 88 ALA A O 1
ATOM 656 N N . PRO A 1 89 ? 0.107 -0.533 -17.399 1.00 93.81 89 PRO A N 1
ATOM 657 C CA . PRO A 1 89 ? -0.560 -1.353 -18.415 1.00 93.81 89 PRO A CA 1
ATOM 658 C C . PRO A 1 89 ? -0.468 -2.865 -18.155 1.00 93.81 89 PRO A C 1
ATOM 660 O O . PRO A 1 89 ? -1.229 -3.638 -18.742 1.00 93.81 89 PRO A O 1
ATOM 663 N N . SER A 1 90 ? 0.473 -3.290 -17.311 1.00 97.50 90 SER A N 1
ATOM 664 C CA . SER A 1 90 ? 0.804 -4.700 -17.072 1.00 97.50 90 SER A CA 1
ATOM 665 C C . SER A 1 90 ? 0.561 -5.155 -15.633 1.00 97.50 90 SER A C 1
ATOM 667 O O . SER A 1 90 ? 0.806 -6.321 -15.340 1.00 97.50 90 SER A O 1
ATOM 669 N N . LEU A 1 91 ? 0.051 -4.281 -14.756 1.00 98.50 91 LEU A N 1
ATOM 670 C CA . LEU A 1 91 ? -0.054 -4.565 -13.326 1.00 98.50 91 LEU A CA 1
ATOM 671 C C . LEU A 1 91 ? -1.078 -5.673 -13.050 1.00 98.50 91 LEU A C 1
ATOM 673 O O . LEU A 1 91 ? -2.258 -5.546 -13.381 1.00 98.50 91 LEU A O 1
ATOM 677 N N . LEU A 1 92 ? -0.607 -6.751 -12.428 1.00 98.75 92 LEU A N 1
ATOM 678 C CA . LEU A 1 92 ? -1.394 -7.919 -12.030 1.00 98.75 92 LEU A CA 1
ATOM 679 C C . LEU A 1 92 ? -1.644 -7.936 -10.523 1.00 98.75 92 LEU A C 1
ATOM 681 O O . LEU A 1 92 ? -2.700 -8.394 -10.080 1.00 98.75 92 LEU A O 1
ATOM 685 N N . VAL A 1 93 ? -0.671 -7.453 -9.750 1.00 98.81 93 VAL A N 1
ATOM 686 C CA . VAL A 1 93 ? -0.666 -7.493 -8.287 1.00 98.81 93 VAL A CA 1
ATOM 687 C C . VAL A 1 93 ? -0.358 -6.103 -7.747 1.00 98.81 93 VAL A C 1
ATOM 689 O O . VAL A 1 93 ? 0.674 -5.513 -8.073 1.00 98.81 93 VAL A O 1
ATOM 692 N N . LEU A 1 94 ? -1.247 -5.600 -6.893 1.00 98.81 94 LEU A N 1
ATOM 693 C CA . LEU A 1 94 ? -1.027 -4.388 -6.115 1.00 98.81 94 LEU A CA 1
ATOM 694 C C . LEU A 1 94 ? -1.203 -4.697 -4.631 1.00 98.81 94 LEU A C 1
ATOM 696 O O . LEU A 1 94 ? -2.282 -5.096 -4.201 1.00 98.81 94 LEU A O 1
ATOM 700 N N . SER A 1 95 ? -0.170 -4.450 -3.838 1.00 98.69 95 SER A N 1
ATOM 701 C CA . SER A 1 95 ? -0.274 -4.420 -2.384 1.00 98.69 95 SER A CA 1
ATOM 702 C C . SER A 1 95 ? 0.091 -3.031 -1.883 1.00 98.69 95 SER A C 1
ATOM 704 O O . SER A 1 95 ? 1.172 -2.518 -2.164 1.00 98.69 95 SER A O 1
ATOM 706 N N . VAL A 1 96 ? -0.829 -2.409 -1.154 1.00 98.38 96 VAL A N 1
ATOM 707 C CA . VAL A 1 96 ? -0.628 -1.133 -0.454 1.00 98.38 96 VAL A CA 1
ATOM 708 C C . VAL A 1 96 ? -0.959 -1.282 1.029 1.00 98.38 96 VAL A C 1
ATOM 710 O O . VAL A 1 96 ? -1.474 -0.361 1.665 1.00 98.38 96 VAL A O 1
ATOM 713 N N . GLU A 1 97 ? -0.701 -2.463 1.593 1.00 97.69 97 GLU A N 1
ATOM 714 C CA . GLU A 1 97 ? -1.009 -2.762 2.989 1.00 97.69 97 GLU A CA 1
ATOM 715 C C . GLU A 1 97 ? -0.295 -1.818 3.971 1.00 97.69 97 GLU A C 1
ATOM 717 O O . GLU A 1 97 ? 0.811 -1.339 3.720 1.00 97.69 97 GLU A O 1
ATOM 722 N N . ARG A 1 98 ? -0.933 -1.562 5.117 1.00 97.19 98 ARG A N 1
ATOM 723 C CA . ARG A 1 98 ? -0.406 -0.707 6.194 1.00 97.19 98 ARG A CA 1
ATOM 724 C C . ARG A 1 98 ? 0.005 0.683 5.700 1.00 97.19 98 ARG A C 1
ATOM 726 O O . ARG A 1 98 ? 1.106 1.158 5.960 1.00 97.19 98 ARG A O 1
ATOM 733 N N . ASN A 1 99 ? -0.895 1.346 4.986 1.00 97.62 99 ASN A N 1
ATOM 734 C CA . ASN A 1 99 ? -0.750 2.736 4.555 1.00 97.62 99 ASN A CA 1
ATOM 735 C C . ASN A 1 99 ? -1.938 3.566 5.055 1.00 97.62 99 ASN A C 1
ATOM 737 O O . ASN A 1 99 ? -2.645 3.171 5.980 1.00 97.62 99 ASN A O 1
ATOM 741 N N . LEU A 1 100 ? -2.148 4.746 4.469 1.00 97.25 100 LEU A N 1
ATOM 742 C CA . LEU A 1 100 ? -3.247 5.648 4.796 1.00 97.25 100 LEU A CA 1
ATOM 743 C C . LEU A 1 100 ? -4.168 5.887 3.586 1.00 97.25 100 LEU A C 1
ATOM 745 O O . LEU A 1 100 ? -4.705 6.982 3.406 1.00 97.25 100 LEU A O 1
ATOM 749 N N . VAL A 1 101 ? -4.349 4.871 2.742 1.00 98.56 101 VAL A N 1
ATOM 750 C CA . VAL A 1 101 ? -5.193 4.945 1.546 1.00 98.56 101 VAL A CA 1
ATOM 751 C C . VAL A 1 101 ? -6.663 4.990 1.957 1.00 98.56 101 VAL A C 1
ATOM 753 O O . VAL A 1 101 ? -7.155 4.120 2.672 1.00 98.56 101 VAL A O 1
ATOM 756 N N . ALA A 1 102 ? -7.381 6.010 1.490 1.00 98.50 102 ALA A N 1
ATOM 757 C CA . ALA A 1 102 ? -8.822 6.144 1.715 1.00 98.50 102 ALA A CA 1
ATOM 758 C C . ALA A 1 102 ? -9.644 5.793 0.463 1.00 98.50 102 ALA A C 1
ATOM 760 O O . ALA A 1 102 ? -10.764 5.283 0.575 1.00 98.50 102 ALA A O 1
ATOM 761 N N . ASP A 1 103 ? -9.095 6.048 -0.724 1.00 98.69 103 ASP A N 1
ATOM 762 C CA . ASP A 1 103 ? -9.753 5.850 -2.014 1.00 98.69 103 ASP A CA 1
ATOM 763 C C . ASP A 1 103 ? -9.010 4.801 -2.845 1.00 98.69 103 ASP A C 1
ATOM 765 O O . ASP A 1 103 ? -7.830 4.965 -3.151 1.00 98.69 103 ASP A O 1
ATOM 769 N N . ILE A 1 104 ? -9.716 3.728 -3.204 1.00 98.81 104 ILE A N 1
ATOM 770 C CA . ILE A 1 104 ? -9.208 2.676 -4.093 1.00 98.81 104 ILE A CA 1
ATOM 771 C C . ILE A 1 104 ? -9.962 2.608 -5.423 1.00 98.81 104 ILE A C 1
ATOM 773 O O . ILE A 1 104 ? -9.661 1.742 -6.241 1.00 98.81 104 ILE A O 1
ATOM 777 N N . SER A 1 105 ? -10.884 3.538 -5.693 1.00 98.62 105 SER A N 1
ATOM 778 C CA . SER A 1 105 ? -11.582 3.629 -6.981 1.00 98.62 105 SER A CA 1
ATOM 779 C C . SER A 1 105 ? -10.661 3.676 -8.212 1.00 98.62 105 SER A C 1
ATOM 781 O O . SER A 1 105 ? -11.047 3.088 -9.223 1.00 98.62 105 SER A O 1
ATOM 783 N N . PRO A 1 106 ? -9.418 4.219 -8.168 1.00 98.56 106 PRO A N 1
ATOM 784 C CA . PRO A 1 106 ? -8.504 4.146 -9.312 1.00 98.56 106 PRO A CA 1
ATOM 785 C C . PRO A 1 106 ? -8.199 2.720 -9.789 1.00 98.56 106 PRO A C 1
ATOM 787 O O . PRO A 1 106 ? -7.879 2.521 -10.958 1.00 98.56 106 PRO A O 1
ATOM 790 N N . THR A 1 107 ? -8.301 1.724 -8.904 1.00 98.44 107 THR A N 1
ATOM 791 C CA . THR A 1 107 ? -8.033 0.317 -9.244 1.00 98.44 107 THR A CA 1
ATOM 792 C C . THR A 1 107 ? -9.106 -0.297 -10.146 1.00 98.44 107 THR A C 1
ATOM 794 O O . THR A 1 107 ? -8.833 -1.285 -10.823 1.00 98.44 107 THR A O 1
ATOM 797 N N . LEU A 1 108 ? -10.297 0.312 -10.240 1.00 98.06 108 LEU A N 1
ATOM 798 C CA . LEU A 1 108 ? -11.362 -0.122 -11.153 1.00 98.06 108 LEU A CA 1
ATOM 799 C C . LEU A 1 108 ? -10.982 0.027 -12.633 1.00 98.06 108 LEU A C 1
ATOM 801 O O . LEU A 1 108 ? -11.583 -0.632 -13.483 1.00 98.06 108 LEU A O 1
ATOM 805 N N . GLU A 1 109 ? -10.000 0.878 -12.939 1.00 97.12 109 GLU A N 1
ATOM 806 C CA . GLU A 1 109 ? -9.479 1.105 -14.291 1.00 97.12 109 GLU A CA 1
ATOM 807 C C . GLU A 1 109 ? -8.304 0.170 -14.640 1.00 97.12 109 GLU A C 1
ATOM 809 O O . GLU A 1 109 ? -7.859 0.126 -15.789 1.00 97.12 109 GLU A O 1
ATOM 814 N N . CYS A 1 110 ? -7.800 -0.613 -13.679 1.00 96.88 110 CYS A N 1
ATOM 815 C CA . CYS A 1 110 ? -6.693 -1.539 -13.900 1.00 96.88 110 CYS A CA 1
ATOM 816 C C . CYS A 1 110 ? -7.185 -2.817 -14.596 1.00 96.88 110 CYS A C 1
ATOM 818 O O . CYS A 1 110 ? -7.560 -3.795 -13.955 1.00 96.88 110 CYS A O 1
ATOM 820 N N . ALA A 1 111 ? -7.132 -2.830 -15.929 1.00 93.25 111 ALA A N 1
ATOM 821 C CA . ALA A 1 111 ? -7.700 -3.895 -16.763 1.00 93.25 111 ALA A CA 1
ATOM 822 C C . ALA A 1 111 ? -7.139 -5.312 -16.522 1.00 93.25 111 ALA A C 1
ATOM 824 O O . ALA A 1 111 ? -7.752 -6.289 -16.949 1.00 93.25 111 ALA A O 1
ATOM 825 N N . ARG A 1 112 ? -5.961 -5.432 -15.899 1.00 97.62 112 ARG A N 1
ATOM 826 C CA . ARG A 1 112 ? -5.265 -6.711 -15.683 1.00 97.62 112 ARG A CA 1
ATOM 827 C C . ARG A 1 112 ? -5.089 -7.074 -14.211 1.00 97.62 112 ARG A C 1
ATOM 829 O O . ARG A 1 112 ? -4.496 -8.112 -13.932 1.00 97.62 112 ARG A O 1
ATOM 836 N N . LEU A 1 113 ? -5.579 -6.244 -13.290 1.00 98.56 113 LEU A N 1
ATOM 837 C CA . LEU A 1 113 ? -5.393 -6.478 -11.865 1.00 98.56 113 LEU A CA 1
ATOM 838 C C . LEU A 1 113 ? -6.120 -7.761 -11.458 1.00 98.56 113 LEU A C 1
ATOM 840 O O . LEU A 1 113 ? -7.298 -7.937 -11.748 1.00 98.56 113 LEU A O 1
ATOM 844 N N . THR A 1 114 ? -5.400 -8.655 -10.794 1.00 98.69 114 THR A N 1
ATOM 845 C CA . THR A 1 114 ? -5.922 -9.941 -10.310 1.00 98.69 114 THR A CA 1
ATOM 846 C C . THR A 1 114 ? -5.887 -10.051 -8.796 1.00 98.69 114 THR A C 1
ATOM 848 O O . THR A 1 114 ? -6.682 -10.795 -8.234 1.00 98.69 114 THR A O 1
ATOM 851 N N . LEU A 1 115 ? -5.002 -9.297 -8.139 1.00 98.88 115 LEU A N 1
ATOM 852 C CA . LEU A 1 115 ? -4.865 -9.282 -6.690 1.00 98.88 115 LEU A CA 1
ATOM 853 C C . LEU A 1 115 ? -4.676 -7.848 -6.200 1.00 98.88 115 LEU A C 1
ATOM 855 O O . LEU A 1 115 ? -3.816 -7.120 -6.703 1.00 98.88 115 LEU A O 1
ATOM 859 N N . LEU A 1 116 ? -5.465 -7.474 -5.197 1.00 98.88 116 LEU A N 1
ATOM 860 C CA . LEU A 1 116 ? -5.380 -6.204 -4.491 1.00 98.88 116 LEU A CA 1
ATOM 861 C C . LEU A 1 116 ? -5.328 -6.450 -2.981 1.00 98.88 116 LEU A C 1
ATOM 863 O O . LEU A 1 116 ? -6.284 -6.965 -2.408 1.00 98.88 116 LEU A O 1
ATOM 867 N N . ASP A 1 117 ? -4.257 -6.021 -2.323 1.00 98.81 117 ASP A N 1
ATOM 868 C CA . ASP A 1 117 ? -4.154 -6.030 -0.863 1.00 98.81 117 ASP A CA 1
ATOM 869 C C . ASP A 1 117 ? -4.141 -4.607 -0.301 1.00 98.81 117 ASP A C 1
ATOM 871 O O . ASP A 1 117 ? -3.272 -3.790 -0.612 1.00 98.81 117 ASP A O 1
ATOM 875 N N . VAL A 1 118 ? -5.143 -4.315 0.524 1.00 98.69 118 VAL A N 1
ATOM 876 C CA . VAL A 1 118 ? -5.420 -3.003 1.125 1.00 98.69 118 VAL A CA 1
ATOM 877 C C . VAL A 1 118 ? -5.595 -3.099 2.643 1.00 98.69 118 VAL A C 1
ATOM 879 O O . VAL A 1 118 ? -6.106 -2.167 3.267 1.00 98.69 118 VAL A O 1
ATOM 882 N N . ARG A 1 119 ? -5.180 -4.206 3.274 1.00 98.31 119 ARG A N 1
ATOM 883 C CA . ARG A 1 119 ? -5.261 -4.383 4.737 1.00 98.31 119 ARG A CA 1
ATOM 884 C C . ARG A 1 119 ? -4.536 -3.263 5.486 1.00 98.31 119 ARG A C 1
ATOM 886 O O . ARG A 1 119 ? -3.523 -2.745 5.023 1.00 98.31 119 ARG A O 1
ATOM 893 N N . GLY A 1 120 ? -5.052 -2.879 6.652 1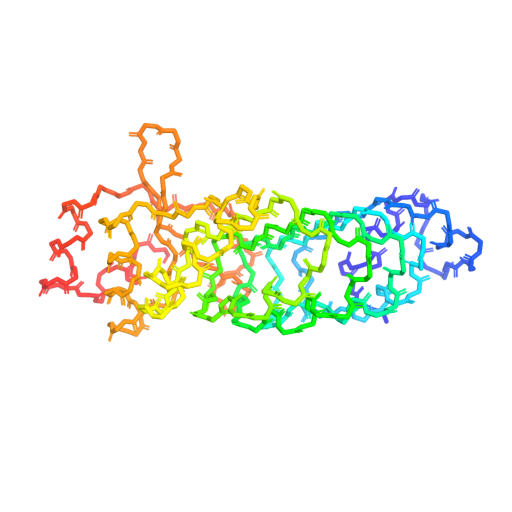.00 97.44 120 GLY A N 1
ATOM 894 C CA . GLY A 1 120 ? -4.450 -1.820 7.469 1.00 97.44 120 GLY A CA 1
ATOM 895 C C . GLY A 1 120 ? -4.506 -0.434 6.818 1.00 97.44 120 GLY A C 1
ATOM 896 O O . GLY A 1 120 ? -3.569 0.343 6.949 1.00 97.44 120 GLY A O 1
ATOM 897 N N . ASN A 1 121 ? -5.576 -0.124 6.083 1.00 98.62 121 ASN A N 1
ATOM 898 C CA . ASN A 1 121 ? -5.814 1.205 5.521 1.00 98.62 121 ASN A CA 1
ATOM 899 C C . ASN A 1 121 ? -7.142 1.798 6.029 1.00 98.62 121 ASN A C 1
ATOM 901 O O . ASN A 1 121 ? -8.112 1.062 6.237 1.00 98.62 121 ASN A O 1
ATOM 905 N N . PRO A 1 122 ? -7.239 3.131 6.178 1.00 98.19 122 PRO A N 1
ATOM 906 C CA . PRO A 1 122 ? -8.445 3.853 6.588 1.00 98.19 122 PRO A CA 1
ATOM 907 C C . PRO A 1 122 ? -9.440 4.024 5.425 1.00 98.19 122 PRO A C 1
ATOM 909 O O . PRO A 1 122 ? -9.932 5.133 5.184 1.00 98.19 122 PRO A O 1
ATOM 912 N N . LEU A 1 123 ? -9.726 2.946 4.687 1.00 98.75 123 LEU A N 1
ATOM 913 C CA . LEU A 1 123 ? -10.573 2.981 3.491 1.00 98.75 123 LEU A CA 1
ATOM 914 C C . LEU A 1 123 ? -11.891 3.710 3.775 1.00 98.75 123 LEU A C 1
ATOM 916 O O . LEU A 1 123 ? -12.525 3.489 4.804 1.00 98.75 123 LEU A O 1
ATOM 920 N N . SER A 1 124 ? -12.309 4.594 2.874 1.00 98.69 124 SER A N 1
ATOM 921 C CA . SER A 1 124 ? -13.616 5.246 2.973 1.00 98.69 124 SER A CA 1
ATOM 922 C C . SER A 1 124 ? -14.753 4.219 2.919 1.00 98.69 124 SER A C 1
ATOM 924 O O . SER A 1 124 ? -14.567 3.111 2.418 1.00 98.69 124 SER A O 1
ATOM 926 N N . ASP A 1 125 ? -15.946 4.591 3.391 1.00 98.62 125 ASP A N 1
ATOM 927 C CA . ASP A 1 125 ? -17.129 3.728 3.275 1.00 98.62 125 ASP A CA 1
ATOM 928 C C . ASP A 1 125 ? -17.412 3.342 1.816 1.00 98.62 125 ASP A C 1
ATOM 930 O O . ASP A 1 125 ? -17.679 2.179 1.542 1.00 98.62 125 ASP A O 1
ATOM 934 N N . MET A 1 126 ? -17.255 4.287 0.883 1.00 98.62 126 MET A N 1
ATOM 935 C CA . MET A 1 126 ? -17.347 4.048 -0.562 1.00 98.62 126 MET A CA 1
ATOM 936 C C . MET A 1 126 ? -16.344 2.975 -1.014 1.00 98.62 126 MET A C 1
ATOM 938 O O . MET A 1 126 ? -16.718 1.961 -1.602 1.00 98.62 126 MET A O 1
ATOM 942 N N . SER A 1 127 ? -15.065 3.150 -0.675 1.00 98.69 127 SER A N 1
ATOM 943 C CA . SER A 1 127 ? -14.018 2.173 -0.989 1.00 98.69 127 SER A CA 1
ATOM 944 C C . SER A 1 127 ? -14.334 0.790 -0.424 1.00 98.69 127 SER A C 1
ATOM 946 O O . SER A 1 127 ? -14.273 -0.202 -1.143 1.00 98.69 127 SER A O 1
ATOM 948 N N . TYR A 1 128 ? -14.680 0.716 0.862 1.00 98.75 128 TYR A N 1
ATOM 949 C CA . TYR A 1 128 ? -14.836 -0.550 1.571 1.00 98.75 128 TYR A CA 1
ATOM 950 C C . TYR A 1 128 ? -16.124 -1.290 1.193 1.00 98.75 128 TYR A C 1
ATOM 952 O O . TYR A 1 128 ? -16.117 -2.507 1.020 1.00 98.75 128 TYR A O 1
ATOM 960 N N . ARG A 1 129 ? -17.238 -0.562 1.069 1.00 98.56 129 ARG A N 1
ATOM 961 C CA . ARG A 1 129 ? -18.580 -1.140 0.914 1.00 98.56 129 ARG A CA 1
ATOM 962 C C . ARG A 1 129 ? -19.061 -1.210 -0.530 1.00 98.56 129 ARG A C 1
ATOM 964 O O . ARG A 1 129 ? -19.987 -1.971 -0.784 1.00 98.56 129 ARG A O 1
ATOM 971 N N . GLU A 1 130 ? -18.465 -0.455 -1.452 1.00 98.62 130 GLU A N 1
ATOM 972 C CA . GLU A 1 130 ? -18.905 -0.405 -2.856 1.00 98.62 130 GLU A CA 1
ATOM 973 C C . GLU A 1 130 ? -17.791 -0.851 -3.811 1.00 98.62 130 GLU A C 1
ATOM 975 O O . GLU A 1 130 ? -17.977 -1.806 -4.566 1.00 98.62 130 GLU A O 1
ATOM 980 N N . VAL A 1 131 ? -16.599 -0.246 -3.721 1.00 98.81 131 VAL A N 1
ATOM 981 C CA . VAL A 1 131 ? -15.492 -0.548 -4.650 1.00 98.81 131 VAL A CA 1
ATOM 982 C C . VAL A 1 131 ? -14.930 -1.960 -4.450 1.00 98.81 131 VAL A C 1
ATOM 984 O O . VAL A 1 131 ? -14.690 -2.660 -5.432 1.00 98.81 131 VAL A O 1
ATOM 987 N N . ILE A 1 132 ? -14.734 -2.414 -3.203 1.00 98.81 132 ILE A N 1
ATOM 988 C CA . ILE A 1 132 ? -14.261 -3.787 -2.934 1.00 98.81 132 ILE A CA 1
ATOM 989 C C . ILE A 1 132 ? -15.218 -4.838 -3.526 1.00 98.81 132 ILE A C 1
ATOM 991 O O . ILE A 1 132 ? -14.731 -5.725 -4.233 1.00 98.81 132 ILE A O 1
ATOM 995 N N . PRO A 1 133 ? -16.545 -4.793 -3.271 1.00 98.69 133 PRO A N 1
ATOM 996 C CA . PRO A 1 133 ? -17.484 -5.692 -3.939 1.00 98.69 133 PRO A CA 1
ATOM 997 C C . PRO A 1 133 ? -17.409 -5.635 -5.465 1.00 98.69 133 PRO A C 1
ATOM 999 O O . PRO A 1 133 ? -17.323 -6.688 -6.087 1.00 98.69 133 PRO A O 1
ATOM 1002 N N . GLU A 1 134 ? -17.349 -4.441 -6.067 1.00 98.75 134 GLU A N 1
ATOM 1003 C CA . GLU A 1 134 ? -17.257 -4.308 -7.529 1.00 98.75 134 GLU A CA 1
ATOM 1004 C C . GLU A 1 134 ? -15.995 -4.984 -8.096 1.00 98.75 134 GLU A C 1
ATOM 1006 O O . GLU A 1 134 ? -16.054 -5.679 -9.110 1.00 98.75 134 GLU A O 1
ATOM 1011 N N . LEU A 1 135 ? -14.845 -4.817 -7.440 1.00 98.69 135 LEU A N 1
ATOM 1012 C CA . LEU A 1 135 ? -13.598 -5.477 -7.838 1.00 98.69 135 LEU A CA 1
ATOM 1013 C C . LEU A 1 135 ? -13.695 -7.002 -7.727 1.00 98.69 135 LEU A C 1
ATOM 1015 O O . LEU A 1 135 ? -13.258 -7.716 -8.631 1.00 98.69 135 LEU A O 1
ATOM 1019 N N . ARG A 1 136 ? -14.299 -7.507 -6.646 1.00 98.62 136 ARG A N 1
ATOM 1020 C CA . ARG A 1 136 ? -14.524 -8.948 -6.456 1.00 98.62 136 ARG A CA 1
ATOM 1021 C C . ARG A 1 136 ? -15.459 -9.519 -7.519 1.00 98.62 136 ARG A C 1
ATOM 1023 O O . ARG A 1 136 ? -15.168 -10.583 -8.058 1.00 98.62 136 ARG A O 1
ATOM 1030 N N . ASP A 1 137 ? -16.513 -8.792 -7.885 1.00 98.44 137 ASP A N 1
ATOM 1031 C CA . ASP A 1 137 ? -17.422 -9.168 -8.976 1.00 98.44 137 ASP A CA 1
ATOM 1032 C C . ASP A 1 137 ? -16.707 -9.200 -10.339 1.00 98.44 137 ASP A C 1
ATOM 1034 O O . ASP A 1 137 ? -17.039 -10.014 -11.203 1.00 98.44 137 ASP A O 1
ATOM 1038 N N . LYS A 1 138 ? -15.672 -8.368 -10.523 1.00 97.56 138 LYS A N 1
ATOM 1039 C CA . LYS A 1 138 ? -14.763 -8.404 -11.684 1.00 97.56 138 LYS A CA 1
ATOM 1040 C C . LYS A 1 138 ? -13.701 -9.512 -11.609 1.00 97.56 138 LYS A C 1
ATOM 1042 O O . LYS A 1 138 ? -12.914 -9.651 -12.543 1.00 97.56 138 LYS A O 1
ATOM 1047 N N . GLY A 1 139 ? -13.685 -10.316 -10.546 1.00 98.31 139 GLY A N 1
ATOM 1048 C CA . GLY A 1 139 ? -12.760 -11.437 -10.366 1.00 98.31 139 GLY A CA 1
ATOM 1049 C C . GLY A 1 139 ? -11.405 -11.067 -9.761 1.00 98.31 139 GLY A C 1
ATOM 1050 O O . GLY A 1 139 ? -10.488 -11.885 -9.810 1.00 98.31 139 GLY A O 1
ATOM 1051 N N . VAL A 1 140 ? -11.261 -9.865 -9.196 1.00 98.75 140 VAL A N 1
ATOM 1052 C CA . VAL A 1 140 ? -10.057 -9.470 -8.452 1.00 98.75 140 VAL A CA 1
ATOM 1053 C C . VAL A 1 140 ? -10.107 -10.087 -7.053 1.00 98.75 140 VAL A C 1
ATOM 1055 O O . VAL A 1 140 ? -11.092 -9.920 -6.329 1.00 98.75 140 VAL A O 1
ATOM 1058 N N . ASP A 1 141 ? -9.038 -10.766 -6.640 1.00 98.81 141 ASP A N 1
ATOM 1059 C CA . ASP A 1 141 ? -8.861 -11.183 -5.250 1.00 98.81 141 ASP A CA 1
ATOM 1060 C C . ASP A 1 141 ? -8.517 -9.960 -4.393 1.00 98.81 141 ASP A C 1
ATOM 1062 O O . ASP A 1 141 ? -7.417 -9.413 -4.480 1.00 98.81 141 ASP A O 1
ATOM 1066 N N . VAL A 1 142 ? -9.482 -9.501 -3.592 1.00 98.75 142 VAL A N 1
ATOM 1067 C CA . VAL A 1 142 ? -9.310 -8.327 -2.729 1.00 98.75 142 VAL A CA 1
ATOM 1068 C C . VAL A 1 142 ? -9.146 -8.744 -1.273 1.00 98.75 142 VAL A C 1
ATOM 1070 O O . VAL A 1 142 ? -10.114 -9.153 -0.614 1.00 98.75 142 VAL A O 1
ATOM 1073 N N . GLN A 1 143 ? -7.936 -8.542 -0.755 1.00 98.44 143 GLN A N 1
ATOM 1074 C CA . GLN A 1 143 ? -7.572 -8.704 0.646 1.00 98.44 143 GLN A CA 1
ATOM 1075 C C . GLN A 1 143 ? -7.747 -7.365 1.367 1.00 98.44 143 GLN A C 1
ATOM 1077 O O . GLN A 1 143 ? -7.044 -6.392 1.106 1.00 98.44 143 GLN A O 1
ATOM 1082 N N . ALA A 1 144 ? -8.705 -7.306 2.284 1.00 98.06 144 ALA A N 1
ATOM 1083 C CA . ALA A 1 144 ? -9.001 -6.119 3.077 1.00 98.06 144 ALA A CA 1
ATOM 1084 C C . ALA A 1 144 ? -9.170 -6.504 4.544 1.00 98.06 144 ALA A C 1
ATOM 1086 O O . ALA A 1 144 ? -9.478 -7.654 4.853 1.00 98.06 144 ALA A O 1
ATOM 1087 N N . SER A 1 145 ? -8.959 -5.537 5.437 1.00 97.75 145 SER A N 1
ATOM 1088 C CA . SER A 1 145 ? -9.181 -5.730 6.871 1.00 97.75 145 SER A CA 1
ATOM 1089 C C . SER A 1 145 ? -10.630 -6.120 7.152 1.00 97.75 145 SER A C 1
ATOM 1091 O O . SER A 1 145 ? -11.552 -5.646 6.482 1.00 97.75 145 SER A O 1
ATOM 1093 N N . GLU A 1 146 ? -10.842 -6.959 8.163 1.00 96.81 146 GLU A N 1
ATOM 1094 C CA . GLU A 1 146 ? -12.190 -7.273 8.636 1.00 96.81 146 GLU A CA 1
ATOM 1095 C C . GLU A 1 146 ? -12.902 -6.011 9.148 1.00 96.81 146 GLU A C 1
ATOM 1097 O O . GLU A 1 146 ? -12.256 -5.038 9.540 1.00 96.81 146 GLU A O 1
ATOM 1102 N N . GLU A 1 147 ? -14.239 -6.024 9.182 1.00 97.31 147 GLU A N 1
ATOM 1103 C CA . GLU A 1 147 ? -15.062 -4.847 9.514 1.00 97.31 147 GLU A CA 1
ATOM 1104 C C . GLU A 1 147 ? -14.625 -4.184 10.830 1.00 97.31 147 GLU A C 1
ATOM 1106 O O . GLU A 1 147 ? -14.527 -2.961 10.906 1.00 97.31 147 GLU A O 1
ATOM 1111 N N . ARG A 1 148 ? -14.308 -4.980 11.861 1.00 96.94 148 ARG A N 1
ATOM 1112 C CA . ARG A 1 148 ? -13.873 -4.456 13.164 1.00 96.94 148 ARG A CA 1
ATOM 1113 C C . ARG A 1 148 ? -12.506 -3.774 13.087 1.00 96.94 148 ARG A C 1
ATOM 1115 O O . ARG A 1 148 ? -12.330 -2.689 13.634 1.00 96.94 148 ARG A O 1
ATOM 1122 N N . GLU A 1 149 ? -11.544 -4.394 12.409 1.00 96.81 149 GLU A N 1
ATOM 1123 C CA . GLU A 1 149 ? -10.193 -3.847 12.230 1.00 96.81 149 GLU A CA 1
ATOM 1124 C C . GLU A 1 149 ? -10.204 -2.569 11.395 1.00 96.81 149 GLU A C 1
ATOM 1126 O O . GLU A 1 149 ? -9.557 -1.573 11.731 1.00 96.81 149 GLU A O 1
ATOM 1131 N N . TRP A 1 150 ? -10.975 -2.591 10.311 1.00 98.06 150 TRP A N 1
ATOM 1132 C CA . TRP A 1 150 ? -11.171 -1.445 9.442 1.00 98.06 150 TRP A CA 1
ATOM 1133 C C . TRP A 1 150 ? -11.847 -0.291 10.192 1.00 98.06 150 TRP A C 1
ATOM 1135 O O . TRP A 1 150 ? -11.357 0.839 10.140 1.00 98.06 150 TRP A O 1
ATOM 1145 N N . ALA A 1 151 ? -12.904 -0.568 10.963 1.00 98.25 151 ALA A N 1
ATOM 1146 C CA . ALA A 1 151 ? -13.574 0.433 11.789 1.00 98.25 151 ALA A CA 1
ATOM 1147 C C . ALA A 1 151 ? -12.629 1.048 12.834 1.00 98.25 151 ALA A C 1
ATOM 1149 O O . ALA A 1 151 ? -12.652 2.262 13.038 1.00 98.25 151 ALA A O 1
ATOM 1150 N N . LEU A 1 152 ? -11.752 0.247 13.450 1.00 98.12 152 LEU A N 1
ATOM 1151 C CA . LEU A 1 152 ? -10.744 0.748 14.388 1.00 98.12 152 LEU A CA 1
ATOM 1152 C C . LEU A 1 152 ? -9.695 1.624 13.707 1.00 98.12 152 LEU A C 1
ATOM 1154 O O . LEU A 1 152 ? -9.365 2.693 14.219 1.00 98.12 152 LEU A O 1
ATOM 1158 N N . THR A 1 153 ? -9.223 1.223 12.526 1.00 98.06 153 THR A N 1
ATOM 1159 C CA . THR A 1 153 ? -8.323 2.053 11.711 1.00 98.06 153 THR A CA 1
ATOM 1160 C C . THR A 1 153 ? -8.988 3.384 11.350 1.00 98.06 153 THR A C 1
ATOM 1162 O O . THR A 1 153 ? -8.386 4.446 11.485 1.00 98.06 153 THR A O 1
ATOM 1165 N N . ARG A 1 154 ? -10.269 3.371 10.970 1.00 98.19 154 ARG A N 1
ATOM 1166 C CA . ARG A 1 154 ? -11.049 4.590 10.703 1.00 98.19 154 ARG A CA 1
ATOM 1167 C C . ARG A 1 154 ? -11.213 5.467 11.945 1.00 98.19 154 ARG A C 1
ATOM 1169 O O . ARG A 1 154 ? -11.079 6.685 11.840 1.00 98.19 154 ARG A O 1
ATOM 1176 N N . ALA A 1 155 ? -11.470 4.871 13.108 1.00 97.69 155 ALA A N 1
ATOM 1177 C CA . ALA A 1 155 ? -11.615 5.588 14.373 1.00 97.69 155 ALA A CA 1
ATOM 1178 C C . ALA A 1 155 ? -10.304 6.255 14.818 1.00 97.69 155 ALA A C 1
ATOM 1180 O O . ALA A 1 155 ? -10.324 7.413 15.232 1.00 97.69 155 ALA A O 1
ATOM 1181 N N . LEU A 1 156 ? -9.165 5.572 14.656 1.00 97.19 156 LEU A N 1
ATOM 1182 C CA . LEU A 1 156 ? -7.832 6.151 14.857 1.00 97.19 156 LEU A CA 1
ATOM 1183 C C . LEU A 1 156 ? -7.652 7.422 14.021 1.00 97.19 156 LEU A C 1
ATOM 1185 O O . LEU A 1 156 ? -7.297 8.476 14.548 1.00 97.19 156 LEU A O 1
ATOM 1189 N N . HIS A 1 157 ? -7.983 7.357 12.732 1.00 96.19 157 HIS A N 1
ATOM 1190 C CA . HIS A 1 157 ? -7.836 8.498 11.826 1.00 96.19 157 HIS A CA 1
ATOM 1191 C C . HIS A 1 157 ? -8.802 9.635 12.158 1.00 96.19 157 HIS A C 1
ATOM 1193 O O . HIS A 1 157 ? -8.409 10.800 12.111 1.00 96.19 157 HIS A O 1
ATOM 1199 N N . ALA A 1 158 ? -10.037 9.319 12.557 1.00 95.94 158 ALA A N 1
ATOM 1200 C CA . ALA A 1 158 ? -10.996 10.311 13.044 1.00 95.94 158 ALA A CA 1
ATOM 1201 C C . ALA A 1 158 ? -10.512 11.018 14.325 1.00 95.94 158 ALA A C 1
ATOM 1203 O O . ALA A 1 158 ? -10.822 12.190 14.529 1.00 95.94 158 ALA A O 1
ATOM 1204 N N . ALA A 1 159 ? -9.711 10.336 15.150 1.00 95.31 159 ALA A N 1
ATOM 1205 C CA . ALA A 1 159 ? -9.038 10.899 16.319 1.00 95.31 159 ALA A CA 1
ATOM 1206 C C . ALA A 1 159 ? -7.722 11.638 15.984 1.00 95.31 159 ALA A C 1
ATOM 1208 O O . ALA A 1 159 ? -7.026 12.090 16.891 1.00 95.31 159 ALA A O 1
ATOM 1209 N N . GLY A 1 160 ? -7.364 11.776 14.701 1.00 94.19 160 GLY A N 1
ATOM 1210 C CA . GLY A 1 160 ? -6.132 12.441 14.265 1.00 94.19 160 GLY A CA 1
ATOM 1211 C C . GLY A 1 160 ? -4.870 11.582 14.393 1.00 94.19 160 GLY A C 1
ATOM 1212 O O . GLY A 1 160 ? -3.763 12.111 14.292 1.00 94.19 160 GLY A O 1
ATOM 1213 N N . LEU A 1 161 ? -5.020 10.270 14.595 1.00 94.12 161 LEU A N 1
ATOM 1214 C CA . LEU A 1 161 ? -3.924 9.312 14.716 1.00 94.12 161 LEU A CA 1
ATOM 1215 C C . LEU A 1 161 ? -3.733 8.587 13.372 1.00 94.12 161 LEU A C 1
ATOM 1217 O O . LEU A 1 161 ? -4.544 7.723 13.029 1.00 94.12 161 LEU A O 1
ATOM 1221 N N . PRO A 1 162 ? -2.683 8.908 12.588 1.00 93.62 162 PRO A N 1
ATOM 1222 C CA . PRO A 1 162 ? -2.448 8.331 11.263 1.00 93.62 162 PRO A CA 1
ATOM 1223 C C . PRO A 1 162 ? -1.826 6.931 11.375 1.00 93.62 162 PRO A C 1
ATOM 1225 O O . PRO A 1 162 ? -0.733 6.677 10.874 1.00 93.62 162 PRO A O 1
ATOM 1228 N N . PHE A 1 163 ? -2.482 6.035 12.108 1.00 95.38 163 PHE A N 1
ATOM 1229 C CA . PHE A 1 163 ? -1.987 4.694 12.406 1.00 95.38 163 PHE A CA 1
ATOM 1230 C C . PHE A 1 163 ? -2.730 3.652 11.576 1.00 95.38 163 PHE A C 1
ATOM 1232 O O . PHE A 1 163 ? -3.877 3.854 11.175 1.00 95.38 163 PHE A O 1
ATOM 1239 N N . SER A 1 164 ? -2.062 2.533 11.326 1.00 96.25 164 SER A N 1
ATOM 1240 C CA . SER A 1 164 ? -2.649 1.361 10.682 1.00 96.25 164 SER A CA 1
ATOM 1241 C C . SER A 1 164 ? -2.866 0.282 11.736 1.00 96.25 164 SER A C 1
ATOM 1243 O O . SER A 1 164 ? -1.952 -0.022 12.506 1.00 96.25 164 SER A O 1
ATOM 1245 N N . TYR A 1 165 ? -4.066 -0.297 11.771 1.00 97.81 165 TYR A N 1
ATOM 1246 C CA . TYR A 1 165 ? -4.391 -1.425 12.635 1.00 97.81 165 TYR A CA 1
ATOM 1247 C C . TYR A 1 165 ? -4.729 -2.653 11.794 1.00 97.81 165 TYR A C 1
ATOM 1249 O O . TYR A 1 165 ? -5.552 -2.579 10.882 1.00 97.81 165 TYR A O 1
ATOM 1257 N N . TYR A 1 166 ? -4.063 -3.774 12.063 1.00 96.31 166 TYR A N 1
ATOM 1258 C CA . TYR A 1 166 ? -4.134 -4.945 11.192 1.00 96.31 166 TYR A CA 1
ATOM 1259 C C . TYR A 1 166 ? -3.842 -6.251 11.942 1.00 96.31 166 TYR A C 1
ATOM 1261 O O . TYR A 1 166 ? -3.120 -6.268 12.945 1.00 96.31 166 TYR A O 1
ATOM 1269 N N . GLN A 1 167 ? -4.379 -7.362 11.438 1.00 94.19 167 GLN A N 1
ATOM 1270 C CA . GLN A 1 167 ? -4.086 -8.702 11.944 1.00 94.19 167 GLN A CA 1
ATOM 1271 C C . GLN A 1 167 ? -2.751 -9.248 11.419 1.00 94.19 167 GLN A C 1
ATOM 1273 O O . GLN A 1 167 ? -2.416 -9.138 10.240 1.00 94.19 167 GLN A O 1
ATOM 1278 N N . TYR A 1 168 ? -1.997 -9.896 12.304 1.00 90.56 168 TYR A N 1
ATOM 1279 C CA . TYR A 1 168 ? -0.775 -10.6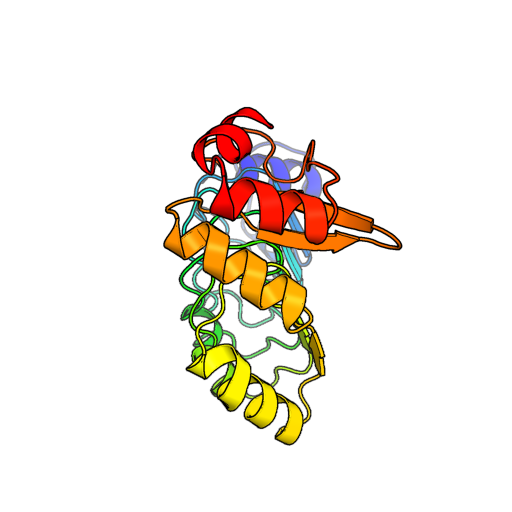26 11.994 1.00 90.56 168 TYR A CA 1
ATOM 1280 C C . TYR A 1 168 ? -0.781 -11.972 12.727 1.00 90.56 168 TYR A C 1
ATOM 1282 O O . TYR A 1 168 ? -0.509 -12.051 13.927 1.00 90.56 168 TYR A O 1
ATOM 1290 N N . GLY A 1 169 ? -1.098 -13.046 12.001 1.00 91.12 169 GLY A N 1
ATOM 1291 C CA . GLY A 1 169 ? -1.271 -14.371 12.595 1.00 91.12 169 GLY A CA 1
ATOM 1292 C C . GLY A 1 169 ? -2.450 -14.399 13.572 1.00 91.12 169 GLY A C 1
ATOM 1293 O O . GLY A 1 169 ? -3.583 -14.145 13.185 1.00 91.12 169 GLY A O 1
ATOM 1294 N N . ASP A 1 170 ? -2.178 -14.711 14.839 1.00 91.44 170 ASP A N 1
ATOM 1295 C CA . ASP A 1 170 ? -3.172 -14.844 15.914 1.00 91.44 170 ASP A CA 1
ATOM 1296 C C . ASP A 1 170 ? -3.404 -13.556 16.727 1.00 91.44 170 ASP A C 1
ATOM 1298 O O . ASP A 1 170 ? -4.177 -13.548 17.687 1.00 91.44 170 ASP A O 1
ATOM 1302 N N . HIS A 1 171 ? -2.718 -12.464 16.387 1.00 93.75 171 HIS A N 1
ATOM 1303 C CA . HIS A 1 171 ? -2.793 -11.201 17.113 1.00 93.75 171 HIS A CA 1
ATOM 1304 C C . HIS A 1 171 ? -2.945 -10.014 16.171 1.00 93.75 171 HIS A C 1
ATOM 1306 O O . HIS A 1 171 ? -2.820 -10.133 14.958 1.00 93.75 171 HIS A O 1
ATOM 1312 N N . HIS A 1 172 ? -3.205 -8.851 16.758 1.00 96.50 172 HIS A N 1
ATOM 1313 C CA . HIS A 1 172 ? -3.306 -7.598 16.032 1.00 96.50 172 HIS A CA 1
ATOM 1314 C C . HIS A 1 172 ? -2.143 -6.685 16.379 1.00 96.50 172 HIS A C 1
ATOM 1316 O O . HIS A 1 172 ? -1.535 -6.790 17.454 1.00 96.50 172 HIS A O 1
ATOM 1322 N N . ARG A 1 173 ? -1.837 -5.797 15.444 1.00 97.00 173 ARG A N 1
ATOM 1323 C CA . ARG A 1 173 ? -0.735 -4.857 15.537 1.00 97.00 173 ARG A CA 1
ATOM 1324 C C . ARG A 1 173 ? -1.182 -3.467 15.134 1.00 97.00 173 ARG A C 1
ATOM 1326 O O . ARG A 1 173 ? -2.000 -3.298 14.234 1.00 97.00 173 ARG A O 1
ATOM 1333 N N . LEU A 1 174 ? -0.591 -2.491 15.802 1.00 96.62 174 LEU A N 1
ATOM 1334 C CA . LEU A 1 174 ? -0.698 -1.079 15.493 1.00 96.62 174 LEU A CA 1
ATOM 1335 C C . LEU A 1 174 ? 0.650 -0.610 14.938 1.00 96.62 174 LEU A C 1
ATOM 1337 O O . LEU A 1 174 ? 1.679 -0.792 15.593 1.00 96.62 174 LEU A O 1
ATOM 1341 N N . SER A 1 175 ? 0.651 -0.023 13.744 1.00 94.81 175 SER A N 1
ATOM 1342 C CA . SER A 1 175 ? 1.846 0.552 13.117 1.00 94.81 175 SER A CA 1
ATOM 1343 C C . SER A 1 175 ? 1.692 2.046 12.846 1.00 94.81 175 SER A C 1
ATOM 1345 O O . SER A 1 175 ? 0.583 2.594 12.848 1.00 94.81 175 SER A O 1
ATOM 1347 N N . ARG A 1 176 ? 2.835 2.703 12.615 1.00 92.19 176 ARG A N 1
ATOM 1348 C CA . ARG A 1 176 ? 2.944 4.103 12.188 1.00 92.19 176 ARG A CA 1
ATOM 1349 C C . ARG A 1 176 ? 3.519 4.152 10.777 1.00 92.19 176 ARG A C 1
ATOM 1351 O O . ARG A 1 176 ? 4.739 4.216 10.647 1.00 92.19 176 ARG A O 1
ATOM 1358 N N . PRO A 1 177 ? 2.671 4.108 9.738 1.00 91.81 177 PRO A N 1
ATOM 1359 C CA . PRO A 1 177 ? 3.151 4.139 8.366 1.00 91.81 177 PRO A CA 1
ATOM 1360 C C . PRO A 1 177 ? 3.972 5.397 8.053 1.00 91.81 177 PRO A C 1
ATOM 1362 O O . PRO A 1 177 ? 3.598 6.509 8.429 1.00 91.81 177 PRO A O 1
ATOM 1365 N N . GLY A 1 178 ? 5.050 5.196 7.295 1.00 88.88 178 GLY A N 1
ATOM 1366 C CA . GLY A 1 178 ? 5.910 6.214 6.701 1.00 88.88 178 GLY A CA 1
ATOM 1367 C C . GLY A 1 178 ? 6.901 6.911 7.632 1.00 88.88 178 GLY A C 1
ATOM 1368 O O . GLY A 1 178 ? 6.896 6.787 8.855 1.00 88.88 178 GLY A O 1
ATOM 1369 N N . LEU A 1 179 ? 7.782 7.687 7.000 1.00 85.75 179 LEU A N 1
ATOM 1370 C CA . LEU A 1 179 ? 9.011 8.202 7.617 1.00 85.75 179 LEU A CA 1
ATOM 1371 C C . LEU A 1 179 ? 8.858 9.517 8.389 1.00 85.75 179 LEU A C 1
ATOM 1373 O O . LEU A 1 179 ? 9.840 10.100 8.844 1.00 85.75 179 LEU A O 1
ATOM 1377 N N . THR A 1 180 ? 7.645 10.063 8.493 1.00 84.00 180 THR A N 1
ATOM 1378 C CA . THR A 1 180 ? 7.445 11.366 9.148 1.00 84.00 180 THR A CA 1
ATOM 1379 C C . THR A 1 180 ? 7.665 11.290 10.658 1.00 84.00 180 THR A C 1
ATOM 1381 O O . THR A 1 180 ? 8.048 12.286 11.267 1.00 84.00 180 THR A O 1
ATOM 1384 N N . ARG A 1 181 ? 7.399 10.129 11.268 1.00 78.12 181 ARG A N 1
ATOM 1385 C CA . ARG A 1 181 ? 7.401 9.946 12.730 1.00 78.12 181 ARG A CA 1
ATOM 1386 C C . ARG A 1 181 ? 8.338 8.838 13.222 1.00 78.12 181 ARG A C 1
ATOM 1388 O O . ARG A 1 181 ? 8.454 8.658 14.428 1.00 78.12 181 ARG A O 1
ATOM 1395 N N . THR A 1 182 ? 8.966 8.092 12.318 1.00 83.25 182 THR A N 1
ATOM 1396 C CA . THR A 1 182 ? 9.882 6.985 12.622 1.00 83.25 182 THR A CA 1
ATOM 1397 C C . THR A 1 182 ? 10.815 6.753 11.436 1.00 83.25 182 THR A C 1
ATOM 1399 O O . THR A 1 182 ? 10.413 6.972 10.297 1.00 83.25 182 THR A O 1
ATOM 1402 N N . ASP A 1 183 ? 12.044 6.308 11.690 1.00 85.06 183 ASP A N 1
ATOM 1403 C CA . ASP A 1 183 ? 12.980 5.905 10.632 1.00 85.06 183 ASP A CA 1
ATOM 1404 C C . ASP A 1 183 ? 12.778 4.439 10.199 1.00 85.06 183 ASP A C 1
ATOM 1406 O O . ASP A 1 183 ? 13.307 4.030 9.172 1.00 85.06 183 ASP A O 1
ATOM 1410 N N . THR A 1 184 ? 12.005 3.652 10.959 1.00 87.88 184 THR A N 1
ATOM 1411 C CA . THR A 1 184 ? 11.750 2.218 10.719 1.00 87.88 184 THR A CA 1
ATOM 1412 C C . THR A 1 184 ? 10.254 1.889 10.840 1.00 87.88 184 THR A C 1
ATOM 1414 O O . THR A 1 184 ? 9.832 1.204 11.774 1.00 87.88 184 THR A O 1
ATOM 1417 N N . PRO A 1 185 ? 9.402 2.411 9.939 1.00 88.50 185 PRO A N 1
ATOM 1418 C CA . PRO A 1 185 ? 7.945 2.277 10.023 1.00 88.50 185 PRO A CA 1
ATOM 1419 C C . PRO A 1 185 ? 7.425 0.847 9.898 1.00 88.50 185 PRO A C 1
ATOM 1421 O O . PRO A 1 185 ? 6.290 0.614 10.285 1.00 88.50 185 PRO A O 1
ATOM 1424 N N . GLU A 1 186 ? 8.233 -0.083 9.389 1.00 87.62 186 GLU A N 1
ATOM 1425 C CA . GLU A 1 186 ? 7.965 -1.525 9.332 1.00 87.62 186 GLU A CA 1
ATOM 1426 C C . GLU A 1 186 ? 8.357 -2.288 10.617 1.00 87.62 186 GLU A C 1
ATOM 1428 O O . GLU A 1 186 ? 8.081 -3.484 10.763 1.00 87.62 186 GLU A O 1
ATOM 1433 N N . GLY A 1 187 ? 9.052 -1.619 11.541 1.00 87.81 187 GLY A N 1
ATOM 1434 C CA . GLY A 1 187 ? 9.600 -2.188 12.767 1.00 87.81 187 GLY A CA 1
ATOM 1435 C C . GLY A 1 187 ? 8.811 -1.804 14.019 1.00 87.81 187 GLY A C 1
ATOM 1436 O O . GLY A 1 187 ? 8.164 -0.765 14.094 1.00 87.81 187 GLY A O 1
ATOM 1437 N N . GLY A 1 188 ? 8.883 -2.649 15.055 1.00 87.81 188 GLY A N 1
ATOM 1438 C CA . GLY A 1 188 ? 8.409 -2.282 16.398 1.00 87.81 188 GLY A CA 1
ATOM 1439 C C . GLY A 1 188 ? 6.894 -2.095 16.543 1.00 87.81 188 GLY A C 1
ATOM 1440 O O . GLY A 1 188 ? 6.457 -1.415 17.466 1.00 87.81 188 GLY A O 1
ATOM 1441 N N . HIS A 1 189 ? 6.083 -2.687 15.661 1.00 94.06 189 HIS A N 1
ATOM 1442 C CA . HIS A 1 189 ? 4.626 -2.537 15.717 1.00 94.06 189 HIS A CA 1
ATOM 1443 C C . HIS A 1 189 ? 4.053 -3.060 17.036 1.00 94.06 189 HIS A C 1
ATOM 1445 O O . HIS A 1 189 ? 4.354 -4.176 17.474 1.00 94.06 189 HIS A O 1
ATOM 1451 N N . ILE A 1 190 ? 3.179 -2.264 17.642 1.00 95.81 190 ILE A N 1
ATOM 1452 C CA . ILE A 1 190 ? 2.662 -2.516 18.981 1.00 95.81 190 ILE A CA 1
ATOM 1453 C C . ILE A 1 190 ? 1.600 -3.604 18.918 1.00 95.81 190 ILE A C 1
ATOM 1455 O O . ILE A 1 190 ? 0.602 -3.475 18.209 1.00 95.81 190 ILE A O 1
ATOM 1459 N N . LYS A 1 191 ? 1.802 -4.686 19.674 1.00 96.88 191 LYS A N 1
ATOM 1460 C CA . LYS A 1 191 ? 0.777 -5.712 19.870 1.00 96.88 191 LYS A CA 1
ATOM 1461 C C . LYS A 1 191 ? -0.290 -5.158 20.810 1.00 96.88 191 LYS A C 1
ATOM 1463 O O . LYS A 1 191 ? -0.005 -4.924 21.980 1.00 96.88 191 LYS A O 1
ATOM 1468 N N . ILE A 1 192 ? -1.502 -4.976 20.298 1.00 96.81 192 ILE A N 1
ATOM 1469 C CA . ILE A 1 192 ? -2.642 -4.460 21.061 1.00 96.81 192 ILE A CA 1
ATOM 1470 C C . ILE A 1 192 ? -3.927 -5.136 20.592 1.00 96.81 192 ILE A C 1
ATOM 1472 O O . ILE A 1 192 ? -4.171 -5.276 19.389 1.00 96.81 192 ILE A O 1
ATOM 1476 N N . THR A 1 193 ? -4.738 -5.608 21.535 1.00 97.00 193 THR A N 1
ATOM 1477 C CA . THR A 1 193 ? -6.008 -6.269 21.207 1.00 97.00 193 THR A CA 1
ATOM 1478 C C . THR A 1 193 ? -7.059 -5.256 20.741 1.00 97.00 193 THR A C 1
ATOM 1480 O O . THR A 1 193 ? -6.977 -4.079 21.102 1.00 97.00 193 THR A O 1
ATOM 1483 N N . PRO A 1 194 ? -8.084 -5.686 19.979 1.00 96.62 194 PRO A N 1
ATOM 1484 C CA . PRO A 1 194 ? -9.145 -4.778 19.551 1.00 96.62 194 PRO A CA 1
ATOM 1485 C C . PRO A 1 194 ? -9.860 -4.110 20.732 1.00 96.62 194 PRO A C 1
ATOM 1487 O O . PRO A 1 194 ? -10.139 -2.920 20.683 1.00 96.62 194 PRO A O 1
ATOM 1490 N N . GLN A 1 195 ? -10.098 -4.849 21.822 1.00 96.75 195 GLN A N 1
ATOM 1491 C CA . GLN A 1 195 ? -10.765 -4.340 23.024 1.00 96.75 195 GLN A CA 1
ATOM 1492 C C . GLN A 1 195 ? -9.935 -3.275 23.750 1.00 96.75 195 GLN A C 1
ATOM 1494 O O . GLN A 1 195 ? -10.483 -2.275 24.208 1.00 96.75 195 GLN A O 1
ATOM 1499 N N . GLU A 1 196 ? -8.621 -3.482 23.867 1.00 97.06 196 GLU A N 1
ATOM 1500 C CA . GLU A 1 196 ? -7.718 -2.493 24.468 1.00 97.06 196 GLU A CA 1
ATOM 1501 C C . GLU A 1 196 ? -7.658 -1.223 23.619 1.00 97.06 196 GLU A C 1
ATOM 1503 O O . GLU A 1 196 ? -7.753 -0.121 24.158 1.00 97.06 196 GLU A O 1
ATOM 1508 N N . LEU A 1 197 ? -7.560 -1.365 22.294 1.00 97.38 197 LEU A N 1
ATOM 1509 C CA . LEU A 1 197 ? -7.527 -0.225 21.383 1.00 97.38 197 LEU A CA 1
ATOM 1510 C C . LEU A 1 197 ? -8.845 0.565 21.401 1.00 97.38 197 LEU A C 1
ATOM 1512 O O . LEU A 1 197 ? -8.820 1.790 21.490 1.00 97.38 197 LEU A O 1
ATOM 1516 N N . GLU A 1 198 ? -9.989 -0.125 21.371 1.00 96.56 198 GLU A N 1
ATOM 1517 C CA . GLU A 1 198 ? -11.323 0.473 21.531 1.00 96.56 198 GLU A CA 1
ATOM 1518 C C . GLU A 1 198 ? -11.430 1.258 22.838 1.00 96.56 198 GLU A C 1
ATOM 1520 O O . GLU A 1 198 ? -11.929 2.383 22.850 1.00 96.56 198 GLU A O 1
ATOM 1525 N N . HIS A 1 199 ? -10.943 0.679 23.938 1.00 96.75 199 HIS A N 1
ATOM 1526 C CA . HIS A 1 199 ? -10.957 1.336 25.236 1.00 96.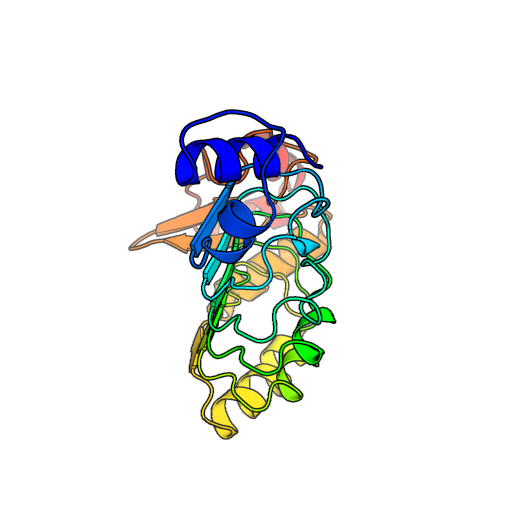75 199 HIS A CA 1
ATOM 1527 C C . HIS A 1 199 ? -10.135 2.629 25.217 1.00 96.75 199 HIS A C 1
ATOM 1529 O O . HIS A 1 199 ? -10.671 3.678 25.570 1.00 96.75 199 HIS A O 1
ATOM 1535 N N . LEU A 1 200 ? -8.882 2.573 24.750 1.00 96.81 200 LEU A N 1
ATOM 1536 C CA . LEU A 1 200 ? -8.000 3.744 24.673 1.00 96.81 200 LEU A CA 1
ATOM 1537 C C . LEU A 1 200 ? -8.563 4.842 23.763 1.00 96.81 200 LEU A C 1
ATOM 1539 O O . LEU A 1 200 ? -8.477 6.018 24.103 1.00 96.81 200 LEU A O 1
ATOM 1543 N N . LEU A 1 201 ? -9.191 4.480 22.641 1.00 95.25 201 LEU A N 1
ATOM 1544 C CA . LEU A 1 201 ? -9.835 5.444 21.740 1.00 95.25 201 LEU A CA 1
ATOM 1545 C C . LEU A 1 201 ? -10.971 6.228 22.412 1.00 95.25 201 LEU A C 1
ATOM 1547 O O . LEU A 1 201 ? -11.263 7.351 22.007 1.00 95.25 201 LEU A O 1
ATOM 1551 N N . VAL A 1 202 ? -11.623 5.652 23.422 1.00 94.12 202 VAL A N 1
ATOM 1552 C CA . VAL A 1 202 ? -12.715 6.306 24.154 1.00 94.12 202 VAL A CA 1
ATOM 1553 C C . VAL A 1 202 ? -12.198 7.073 25.368 1.00 94.12 202 VAL A C 1
ATOM 1555 O O . VAL A 1 202 ? -12.699 8.158 25.661 1.00 94.12 202 VAL A O 1
ATOM 1558 N N . THR A 1 203 ? -11.234 6.515 26.101 1.00 95.88 203 THR A N 1
ATOM 1559 C CA . THR A 1 203 ? -10.809 7.058 27.399 1.00 95.88 203 THR A CA 1
ATOM 1560 C C . THR A 1 203 ? -9.618 8.001 27.303 1.00 95.88 203 THR A C 1
ATOM 1562 O O . THR A 1 203 ? -9.609 9.021 27.993 1.00 95.88 203 THR A O 1
ATOM 1565 N N . SER A 1 204 ? -8.634 7.694 26.457 1.00 93.50 204 SER A N 1
ATOM 1566 C CA . SER A 1 204 ? -7.389 8.456 26.349 1.00 93.50 204 SER A CA 1
ATOM 1567 C C . SER A 1 204 ? -6.672 8.264 24.997 1.00 93.50 204 SER A C 1
ATOM 1569 O O . SER A 1 204 ? -5.613 7.639 24.926 1.00 93.50 204 SER A O 1
ATOM 1571 N N . PRO A 1 205 ? -7.169 8.869 23.897 1.00 91.12 205 PRO A N 1
ATOM 1572 C CA . PRO A 1 205 ? -6.534 8.759 22.576 1.00 91.12 205 PRO A CA 1
ATOM 1573 C C . PRO A 1 205 ? -5.060 9.187 22.544 1.00 91.12 205 PRO A C 1
ATOM 1575 O O . PRO A 1 205 ? -4.271 8.634 21.781 1.00 91.12 205 PRO A O 1
ATOM 1578 N N . SER A 1 206 ? -4.671 10.142 23.395 1.00 89.50 206 SER A N 1
ATOM 1579 C CA . SER A 1 206 ? -3.280 10.583 23.546 1.00 89.50 206 SER A CA 1
ATOM 1580 C C . SER A 1 206 ? -2.338 9.466 23.995 1.00 89.50 206 SER A C 1
ATOM 1582 O O . SER A 1 206 ? -1.172 9.463 23.612 1.00 89.50 206 SER A O 1
ATOM 1584 N N . ASP A 1 207 ? -2.830 8.498 24.770 1.00 92.94 207 ASP A N 1
ATOM 1585 C CA . ASP A 1 207 ? -2.002 7.408 25.291 1.00 92.94 207 ASP A CA 1
ATOM 1586 C C . ASP A 1 207 ? -1.613 6.431 24.178 1.00 92.94 207 ASP A C 1
ATOM 1588 O O . ASP A 1 207 ? -0.550 5.822 24.239 1.00 92.94 207 ASP A O 1
ATOM 1592 N N . ILE A 1 208 ? -2.417 6.339 23.111 1.00 92.81 208 ILE A N 1
ATOM 1593 C CA . ILE A 1 208 ? -2.092 5.555 21.911 1.00 92.81 208 ILE A CA 1
ATOM 1594 C C . ILE A 1 208 ? -0.851 6.138 21.222 1.00 92.81 208 ILE A C 1
ATOM 1596 O O . ILE A 1 208 ? -0.001 5.405 20.712 1.00 92.81 208 ILE A O 1
ATOM 1600 N N . GLU A 1 209 ? -0.708 7.465 21.222 1.00 86.88 209 GLU A N 1
ATOM 1601 C CA . GLU A 1 209 ? 0.486 8.120 20.694 1.00 86.88 209 GLU A CA 1
ATOM 1602 C C . GLU A 1 209 ? 1.717 7.908 21.597 1.00 86.88 209 GLU A C 1
ATOM 1604 O O . GLU A 1 209 ? 2.843 7.906 21.107 1.00 86.88 209 GLU A O 1
ATOM 1609 N N . ALA A 1 210 ? 1.538 7.635 22.887 1.00 88.56 210 ALA A N 1
ATOM 1610 C CA . ALA A 1 210 ? 2.644 7.326 23.794 1.00 88.56 210 ALA A CA 1
ATOM 1611 C C . ALA A 1 210 ? 3.147 5.870 23.697 1.00 88.56 210 ALA A C 1
ATOM 1613 O O . ALA A 1 210 ? 4.150 5.534 24.324 1.00 88.56 210 ALA A O 1
ATOM 1614 N N . LEU A 1 211 ? 2.473 4.998 22.934 1.00 87.50 211 LEU A N 1
ATOM 1615 C CA . LEU A 1 211 ? 2.868 3.588 22.787 1.00 87.50 211 LEU A CA 1
ATOM 1616 C C . LEU A 1 211 ? 4.135 3.370 21.945 1.00 87.50 211 LEU A C 1
ATOM 1618 O O . LEU A 1 211 ? 4.661 2.259 21.953 1.00 87.50 211 LEU A O 1
ATOM 1622 N N . PHE A 1 212 ? 4.600 4.382 21.214 1.00 83.06 212 PHE A N 1
ATOM 1623 C CA . PHE A 1 212 ? 5.753 4.297 20.315 1.00 83.06 212 PHE A CA 1
ATOM 1624 C C . PHE A 1 212 ? 6.796 5.357 20.662 1.00 83.06 212 PHE A C 1
ATOM 1626 O O . PHE A 1 212 ? 6.381 6.471 21.061 1.00 83.06 212 PHE A O 1
#